Protein AF-E4YHI6-F1 (afdb_monomer_lite)

Structure (mmCIF, N/CA/C/O backbone):
data_AF-E4YHI6-F1
#
_entry.id   AF-E4YHI6-F1
#
loop_
_atom_site.group_PDB
_atom_site.id
_atom_site.type_symbol
_atom_site.label_atom_id
_atom_site.label_alt_id
_atom_site.label_comp_id
_atom_site.label_asym_id
_atom_site.label_entity_id
_atom_site.label_seq_id
_atom_site.pdbx_PDB_ins_code
_atom_site.Cartn_x
_atom_site.Cartn_y
_atom_site.Cartn_z
_atom_site.occupancy
_atom_site.B_iso_or_equiv
_atom_site.auth_seq_id
_atom_site.auth_comp_id
_atom_site.auth_asym_id
_atom_site.auth_atom_id
_atom_site.pdbx_PDB_model_num
ATOM 1 N N . MET A 1 1 ? 30.344 -0.713 -1.523 1.00 45.81 1 MET A N 1
ATOM 2 C CA . MET A 1 1 ? 29.808 -1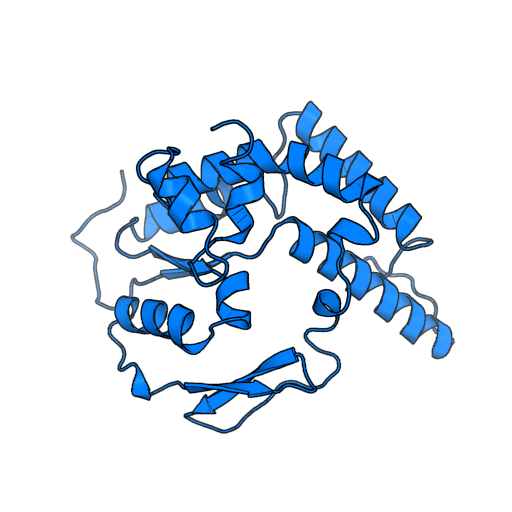.175 -2.818 1.00 45.81 1 MET A CA 1
ATOM 3 C C . MET A 1 1 ? 29.931 -2.692 -2.816 1.00 45.81 1 MET A C 1
ATOM 5 O O . MET A 1 1 ? 31.004 -3.192 -3.106 1.00 45.81 1 MET A O 1
ATOM 9 N N . PHE A 1 2 ? 28.908 -3.414 -2.350 1.00 50.88 2 PHE A N 1
ATOM 10 C CA . PHE A 1 2 ? 28.937 -4.882 -2.245 1.00 50.88 2 PHE A CA 1
ATOM 11 C C . PHE A 1 2 ? 27.900 -5.494 -3.187 1.00 50.88 2 PHE A C 1
ATOM 13 O O . PHE A 1 2 ? 27.007 -6.209 -2.772 1.00 50.88 2 PHE A O 1
ATOM 20 N N . CYS A 1 3 ? 28.043 -5.199 -4.475 1.00 60.81 3 CYS A N 1
ATOM 21 C CA . CYS A 1 3 ? 27.438 -5.995 -5.537 1.00 60.81 3 CYS A CA 1
ATOM 22 C C . CYS A 1 3 ? 28.565 -6.766 -6.219 1.00 60.81 3 CYS A C 1
ATOM 24 O O . CYS A 1 3 ? 28.932 -6.482 -7.357 1.00 60.81 3 CYS A O 1
ATOM 26 N N . ASP A 1 4 ? 29.194 -7.682 -5.478 1.00 52.50 4 ASP A N 1
ATOM 27 C CA . ASP A 1 4 ? 30.296 -8.475 -6.014 1.00 52.50 4 ASP A CA 1
ATOM 28 C C . ASP A 1 4 ? 29.731 -9.610 -6.877 1.00 52.50 4 ASP A C 1
ATOM 30 O O . ASP A 1 4 ? 29.151 -10.582 -6.402 1.00 52.50 4 ASP A O 1
ATOM 34 N N . SER A 1 5 ? 29.869 -9.446 -8.190 1.00 55.59 5 SER A N 1
ATOM 35 C CA . SER A 1 5 ? 29.402 -10.372 -9.231 1.00 55.59 5 SER A CA 1
ATOM 36 C C . SER A 1 5 ? 29.941 -11.810 -9.130 1.00 55.59 5 SER A C 1
ATOM 38 O O . SER A 1 5 ? 29.460 -12.684 -9.848 1.00 55.59 5 SER A O 1
ATOM 40 N N . LYS A 1 6 ? 30.932 -12.072 -8.266 1.00 49.78 6 LYS A N 1
ATOM 41 C CA . LYS A 1 6 ? 31.672 -13.345 -8.209 1.00 49.78 6 LYS A CA 1
ATOM 42 C C . LYS A 1 6 ? 31.075 -14.417 -7.291 1.00 49.78 6 LYS A C 1
ATOM 44 O O . LYS A 1 6 ? 31.545 -15.550 -7.327 1.00 49.78 6 LYS A O 1
ATOM 49 N N . ILE A 1 7 ? 30.045 -14.094 -6.511 1.00 50.38 7 ILE A N 1
ATOM 50 C CA . ILE A 1 7 ? 29.312 -15.050 -5.668 1.00 50.38 7 ILE A CA 1
ATOM 51 C C . ILE A 1 7 ? 27.843 -14.987 -6.090 1.00 50.38 7 ILE A C 1
ATOM 53 O O . ILE A 1 7 ? 27.035 -14.376 -5.405 1.00 50.38 7 ILE A O 1
ATOM 57 N N . ARG A 1 8 ? 27.494 -15.507 -7.270 1.00 55.06 8 ARG A N 1
ATOM 58 C CA . ARG A 1 8 ? 26.091 -15.527 -7.709 1.00 55.06 8 ARG A CA 1
ATOM 59 C C . ARG A 1 8 ? 25.678 -16.918 -8.138 1.00 55.06 8 ARG A C 1
ATOM 61 O O . ARG A 1 8 ? 26.265 -17.508 -9.045 1.00 55.06 8 ARG A O 1
ATOM 68 N N . THR A 1 9 ? 24.634 -17.410 -7.496 1.00 52.78 9 THR A N 1
ATOM 69 C CA . THR A 1 9 ? 23.857 -18.567 -7.936 1.00 52.78 9 THR A CA 1
ATOM 70 C C . THR A 1 9 ? 22.526 -18.065 -8.496 1.00 52.78 9 THR A C 1
ATOM 72 O O . THR A 1 9 ? 22.063 -16.990 -8.129 1.00 52.78 9 THR A O 1
ATOM 75 N N . LYS A 1 10 ? 21.863 -18.830 -9.377 1.00 50.78 10 LYS A N 1
ATOM 76 C CA . LYS A 1 10 ? 20.528 -18.494 -9.936 1.00 50.78 10 LYS A CA 1
ATOM 77 C C . LYS A 1 10 ? 19.421 -18.255 -8.877 1.00 50.78 10 LYS A C 1
ATOM 79 O O . LYS A 1 10 ? 18.292 -17.929 -9.223 1.00 50.78 10 LYS A O 1
ATOM 84 N N . SER A 1 11 ? 19.727 -18.442 -7.596 1.00 57.06 11 SER A N 1
ATOM 85 C CA . SER A 1 11 ? 18.825 -18.395 -6.445 1.00 57.06 11 SER A CA 1
ATOM 86 C C . SER A 1 11 ? 18.642 -17.019 -5.802 1.00 57.06 11 SER A C 1
ATOM 88 O O . SER A 1 11 ? 17.881 -16.922 -4.846 1.00 57.06 11 SER A O 1
ATOM 90 N N . ASP A 1 12 ? 19.315 -15.970 -6.277 1.00 77.25 12 ASP A N 1
ATOM 91 C CA . ASP A 1 12 ? 19.448 -14.730 -5.492 1.00 77.25 12 ASP A CA 1
ATOM 92 C C . ASP A 1 12 ? 18.399 -13.659 -5.858 1.00 77.25 12 ASP A C 1
ATOM 94 O O . ASP A 1 12 ? 18.571 -12.474 -5.577 1.00 77.25 12 ASP A O 1
ATOM 98 N N . HIS A 1 13 ? 17.282 -14.075 -6.464 1.00 87.56 13 HIS A N 1
ATOM 99 C CA . HIS A 1 13 ? 16.138 -13.208 -6.742 1.00 87.56 13 HIS A CA 1
ATOM 100 C C . HIS A 1 13 ? 15.362 -12.911 -5.457 1.00 87.56 13 HIS A C 1
ATOM 102 O O . HIS A 1 13 ? 14.926 -13.815 -4.743 1.00 87.56 13 HIS A O 1
ATOM 108 N N . SER A 1 14 ? 15.133 -11.632 -5.180 1.00 91.06 14 SER A N 1
ATOM 109 C CA . SER A 1 14 ? 14.278 -11.181 -4.084 1.00 91.06 14 SER A CA 1
ATOM 110 C C . SER A 1 14 ? 13.139 -10.326 -4.605 1.00 91.06 14 SER A C 1
ATOM 112 O O . SER A 1 14 ? 13.259 -9.634 -5.611 1.00 91.06 14 SER A O 1
ATOM 114 N N . PHE A 1 15 ? 12.011 -10.347 -3.906 1.00 92.12 15 PHE A N 1
ATOM 115 C CA . PHE A 1 15 ? 10.892 -9.482 -4.242 1.00 92.12 15 PHE A CA 1
ATOM 116 C C . PHE A 1 15 ? 10.148 -9.003 -3.003 1.00 92.12 15 PHE A C 1
ATOM 118 O O . PHE A 1 15 ? 10.197 -9.617 -1.932 1.00 92.12 15 PHE A O 1
ATOM 125 N N . LYS A 1 16 ? 9.429 -7.891 -3.152 1.00 93.12 16 LYS A N 1
ATOM 126 C CA . LYS A 1 16 ? 8.617 -7.311 -2.085 1.00 93.12 16 LYS A CA 1
ATOM 127 C C . LYS A 1 16 ? 7.281 -6.819 -2.616 1.00 93.12 16 LYS A C 1
ATOM 129 O O . LYS A 1 16 ? 7.223 -6.039 -3.559 1.00 93.12 16 LYS A O 1
ATOM 134 N N . PHE A 1 17 ? 6.209 -7.225 -1.942 1.00 91.69 17 PHE A N 1
ATOM 135 C CA . PHE A 1 17 ? 4.896 -6.620 -2.137 1.00 91.69 17 PHE A CA 1
ATOM 136 C C . PHE A 1 17 ? 4.829 -5.267 -1.432 1.00 91.69 17 PHE A C 1
ATOM 138 O O . PHE A 1 17 ? 5.107 -5.172 -0.229 1.00 91.69 17 PHE A O 1
ATOM 145 N N . ILE A 1 18 ? 4.412 -4.247 -2.171 1.00 92.38 18 ILE A N 1
ATOM 146 C CA . ILE A 1 18 ? 4.171 -2.897 -1.671 1.00 92.38 18 ILE A CA 1
ATOM 147 C C . ILE A 1 18 ? 2.691 -2.583 -1.841 1.00 92.38 18 ILE A C 1
ATOM 149 O O . ILE A 1 18 ? 2.123 -2.790 -2.903 1.00 92.38 18 ILE A O 1
ATOM 153 N N . PHE A 1 19 ? 2.061 -2.085 -0.783 1.00 90.38 19 PHE A N 1
ATOM 154 C CA . PHE A 1 19 ? 0.650 -1.701 -0.783 1.00 90.38 19 PHE A CA 1
ATOM 155 C C . PHE A 1 19 ? 0.515 -0.220 -0.453 1.00 90.38 19 PHE A C 1
ATOM 157 O O . PHE A 1 19 ? 1.398 0.351 0.198 1.00 90.38 19 PHE A O 1
ATOM 164 N N . SER A 1 20 ? -0.630 0.367 -0.806 1.00 90.56 20 SER A N 1
ATOM 165 C CA . SER A 1 20 ? -0.969 1.735 -0.420 1.00 90.56 20 SER A CA 1
ATOM 166 C C . SER A 1 20 ? -0.803 1.937 1.091 1.00 90.56 20 SER A C 1
ATOM 168 O O . SER A 1 20 ? -1.395 1.215 1.902 1.00 90.56 20 SER A O 1
ATOM 170 N N . ASN A 1 21 ? -0.018 2.950 1.470 1.00 90.88 21 ASN A N 1
ATOM 171 C CA . ASN A 1 21 ? 0.262 3.289 2.870 1.00 90.88 21 ASN A CA 1
ATOM 172 C C . ASN A 1 21 ? -1.020 3.533 3.667 1.00 90.88 21 ASN A C 1
ATOM 174 O O . ASN A 1 21 ? -1.182 3.015 4.772 1.00 90.88 21 ASN A O 1
ATOM 178 N N . LEU A 1 22 ? -1.966 4.244 3.057 1.00 90.81 22 LEU A N 1
ATOM 179 C CA . LEU A 1 22 ? -3.260 4.562 3.643 1.00 90.81 22 LEU A CA 1
ATOM 180 C C . LEU A 1 22 ? -4.112 3.313 3.882 1.00 90.81 22 LEU A C 1
ATOM 182 O O . LEU A 1 22 ? -4.588 3.094 4.996 1.00 90.81 22 LEU A O 1
ATOM 186 N N . LYS A 1 23 ? -4.279 2.452 2.868 1.00 88.88 23 LYS A N 1
ATOM 187 C CA . LYS A 1 23 ? -5.073 1.222 3.030 1.00 88.88 23 LYS A CA 1
ATOM 188 C C . LYS A 1 23 ? -4.425 0.266 4.027 1.00 88.88 23 LYS A C 1
ATOM 190 O O . LYS A 1 23 ? -5.130 -0.417 4.769 1.00 88.88 23 LYS A O 1
ATOM 195 N N . ARG A 1 24 ? -3.090 0.235 4.087 1.00 88.94 24 ARG A N 1
ATOM 196 C CA . ARG A 1 24 ? -2.343 -0.540 5.082 1.00 88.94 24 ARG A CA 1
ATOM 197 C C . ARG A 1 24 ? -2.591 -0.020 6.500 1.00 88.94 24 ARG A C 1
ATOM 199 O O . ARG A 1 24 ? -2.878 -0.836 7.375 1.00 88.94 24 ARG A O 1
ATOM 206 N N . ALA A 1 25 ? -2.530 1.294 6.721 1.00 90.12 25 ALA A N 1
ATOM 207 C CA . ALA A 1 25 ? -2.837 1.921 8.009 1.00 90.12 25 ALA A CA 1
ATOM 208 C C . ALA A 1 25 ? -4.270 1.601 8.464 1.00 90.12 25 ALA A C 1
ATOM 210 O O . ALA A 1 25 ? -4.473 1.064 9.556 1.00 90.12 25 ALA A O 1
ATOM 211 N N . TYR A 1 26 ? -5.244 1.816 7.577 1.00 91.12 26 TYR A N 1
ATOM 212 C CA . TYR A 1 26 ? -6.646 1.489 7.826 1.00 91.12 26 TYR A CA 1
ATOM 213 C C . TYR A 1 26 ? -6.849 0.011 8.167 1.00 91.12 26 TYR A C 1
ATOM 215 O O . TYR A 1 26 ? -7.474 -0.322 9.171 1.00 91.12 26 TYR A O 1
ATOM 223 N N . SER A 1 27 ? -6.268 -0.893 7.372 1.00 89.06 27 SER A N 1
ATOM 224 C CA . SER A 1 27 ? -6.396 -2.336 7.582 1.00 89.06 27 SER A CA 1
ATOM 225 C C . SER A 1 27 ? -5.908 -2.761 8.970 1.00 89.06 27 SER A C 1
ATOM 227 O O . SER A 1 27 ? -6.550 -3.582 9.624 1.00 89.06 27 SER A O 1
ATOM 229 N N . GLN A 1 28 ? -4.810 -2.177 9.464 1.00 89.31 28 GLN A N 1
ATOM 230 C CA . GLN A 1 28 ? -4.298 -2.464 10.807 1.00 89.31 28 GLN A CA 1
ATOM 231 C C . GLN A 1 28 ? -5.261 -2.019 11.911 1.00 89.31 28 GLN A C 1
ATOM 233 O O . GLN A 1 28 ? -5.447 -2.749 12.884 1.00 89.31 28 GLN A O 1
ATOM 238 N N . LEU A 1 29 ? -5.878 -0.846 11.768 1.00 91.69 29 LEU A N 1
ATOM 239 C CA . LEU A 1 29 ? -6.795 -0.302 12.770 1.00 91.69 29 LEU A CA 1
ATOM 240 C C . LEU A 1 29 ? -8.151 -1.017 12.748 1.00 91.69 29 LEU A C 1
ATOM 242 O O . LEU A 1 29 ? -8.595 -1.484 13.793 1.00 91.69 29 LEU A O 1
ATOM 246 N N . ASN A 1 30 ? -8.717 -1.268 11.568 1.00 90.56 30 ASN A N 1
ATOM 247 C CA . ASN A 1 30 ? -9.938 -2.065 11.410 1.00 90.56 30 ASN A CA 1
ATOM 248 C C . ASN A 1 30 ? -9.740 -3.514 11.923 1.00 90.56 30 ASN A C 1
ATOM 250 O O . ASN A 1 30 ? -10.593 -4.085 12.598 1.00 90.56 30 ASN A O 1
ATOM 254 N N . MET A 1 31 ? -8.569 -4.135 11.709 1.00 89.25 31 MET A N 1
ATOM 255 C CA . MET A 1 31 ? -8.281 -5.446 12.318 1.00 89.25 31 MET A CA 1
ATOM 256 C C . MET A 1 31 ? -8.316 -5.421 13.851 1.00 89.25 31 MET A C 1
ATOM 258 O O . MET A 1 31 ? -8.752 -6.400 14.463 1.00 89.25 31 MET A O 1
ATOM 262 N N . LYS A 1 32 ? -7.836 -4.338 14.469 1.00 91.69 32 LYS A N 1
ATOM 263 C CA . LYS A 1 32 ? -7.875 -4.166 15.924 1.00 91.69 32 LYS A CA 1
ATOM 264 C C . LYS A 1 32 ? -9.300 -3.950 16.421 1.00 91.69 32 LYS A C 1
ATOM 266 O O . LYS A 1 32 ? -9.653 -4.537 17.439 1.00 91.69 32 LYS A O 1
ATOM 271 N N . GLU A 1 33 ? -10.098 -3.171 15.697 1.00 91.88 33 GLU A N 1
ATOM 272 C CA . GLU A 1 33 ? -11.516 -2.939 15.989 1.00 91.88 33 GLU A CA 1
ATOM 273 C C . GLU A 1 33 ? -12.300 -4.250 16.013 1.00 91.88 33 GLU A C 1
ATOM 275 O O . GLU A 1 33 ? -12.792 -4.651 17.065 1.00 91.88 33 GLU A O 1
ATOM 280 N N . ARG A 1 34 ? -12.281 -4.998 14.903 1.00 89.06 34 ARG A N 1
ATOM 281 C CA . ARG A 1 34 ? -12.988 -6.284 14.800 1.00 89.06 34 ARG A CA 1
ATOM 282 C C . ARG A 1 34 ? -12.582 -7.261 15.894 1.00 89.06 34 ARG A C 1
ATOM 284 O O . ARG A 1 34 ? -13.406 -8.014 16.411 1.00 89.06 34 ARG A O 1
ATOM 291 N N . ARG A 1 35 ? -11.294 -7.280 16.259 1.00 89.44 35 ARG A N 1
ATOM 292 C CA . ARG A 1 35 ? -10.812 -8.118 17.363 1.00 89.44 35 ARG A CA 1
ATOM 293 C C . ARG A 1 35 ? -11.390 -7.662 18.703 1.00 89.44 35 ARG A C 1
ATOM 295 O O . ARG A 1 35 ? -11.760 -8.521 19.502 1.00 89.44 35 ARG A O 1
ATOM 302 N N . THR A 1 36 ? -11.447 -6.355 18.951 1.00 91.12 36 THR A N 1
ATOM 303 C CA . THR A 1 36 ? -12.079 -5.784 20.147 1.00 91.12 36 THR A CA 1
ATOM 304 C C . THR A 1 36 ? -13.553 -6.165 20.224 1.00 91.12 36 THR A C 1
ATOM 306 O O . THR A 1 36 ? -13.987 -6.645 21.270 1.00 91.12 36 THR A O 1
ATOM 309 N N . GLU A 1 37 ? -14.294 -6.038 19.125 1.00 90.50 37 GLU A N 1
ATOM 310 C CA . GLU A 1 37 ? -15.711 -6.413 19.042 1.00 90.50 37 GLU A CA 1
ATOM 311 C C . GLU A 1 37 ? -15.922 -7.906 19.301 1.00 90.50 37 GLU A C 1
ATOM 313 O O . GLU A 1 37 ? -16.657 -8.274 20.213 1.00 90.50 37 GLU A O 1
ATOM 318 N N . THR A 1 38 ? -15.173 -8.768 18.606 1.00 89.38 38 THR A N 1
ATOM 319 C CA . THR A 1 38 ? -15.261 -10.232 18.771 1.00 89.38 38 THR A CA 1
ATOM 320 C C . THR A 1 38 ? -15.021 -10.657 20.226 1.00 89.38 38 THR A C 1
ATOM 322 O O . THR A 1 38 ? -15.685 -11.550 20.758 1.00 89.38 38 THR A O 1
ATOM 325 N N . LEU A 1 39 ? -14.046 -10.035 20.901 1.00 89.00 39 LEU A N 1
ATOM 326 C CA . LEU A 1 39 ? -13.744 -10.339 22.302 1.00 89.00 39 LEU A CA 1
ATOM 327 C C . LEU A 1 39 ? -14.832 -9.820 23.246 1.00 89.00 39 LEU A C 1
ATOM 329 O O . LEU A 1 39 ? -15.207 -10.545 24.170 1.00 89.00 39 LEU A O 1
ATOM 333 N N . LYS A 1 40 ? -15.369 -8.624 22.980 1.00 88.50 40 LYS A N 1
ATOM 334 C CA . LYS A 1 40 ? -16.487 -8.037 23.727 1.00 88.50 40 LYS A CA 1
ATOM 335 C C . LYS A 1 40 ? -17.729 -8.928 23.652 1.00 88.50 40 LYS A C 1
ATOM 337 O O . LYS A 1 40 ? -18.306 -9.232 24.692 1.00 88.50 40 LYS A O 1
ATOM 342 N N . GLU A 1 41 ? -18.083 -9.405 22.461 1.00 90.31 41 GLU A N 1
ATOM 343 C CA . GLU A 1 41 ? -19.189 -10.350 22.239 1.00 90.31 41 GLU A CA 1
ATOM 344 C C . GLU A 1 41 ? -18.971 -11.683 22.963 1.00 90.31 41 GLU A C 1
ATOM 346 O O . GLU A 1 41 ? -19.900 -12.268 23.510 1.00 90.31 41 GLU A O 1
ATOM 351 N N . SER A 1 42 ? -17.718 -12.134 23.042 1.00 90.06 42 SER A N 1
ATOM 352 C CA . SER A 1 42 ? -17.338 -13.358 23.755 1.00 90.06 42 SER A CA 1
ATOM 353 C C . SER A 1 42 ? -17.225 -13.183 25.280 1.00 90.06 42 SER A C 1
ATOM 355 O O . SER A 1 42 ? -16.747 -14.095 25.959 1.00 90.06 42 SER A O 1
ATOM 357 N N . GLY A 1 43 ? -17.563 -12.009 25.831 1.00 88.56 43 GLY A N 1
ATOM 358 C CA . GLY A 1 43 ? -17.426 -11.693 27.259 1.00 88.56 43 GLY A CA 1
ATOM 359 C C . GLY A 1 43 ? -15.976 -11.642 27.763 1.00 88.56 43 GLY A C 1
ATOM 360 O O . GLY A 1 43 ? -15.732 -11.660 28.970 1.00 88.56 43 GLY A O 1
ATOM 361 N N . LYS A 1 44 ? -14.990 -11.600 26.858 1.00 85.81 44 LYS A N 1
ATOM 362 C CA . LYS A 1 44 ? -13.562 -11.584 27.194 1.00 85.81 44 LYS A CA 1
ATOM 363 C C . LYS A 1 44 ? -13.028 -10.152 27.150 1.00 85.81 44 LYS A C 1
ATOM 365 O O . LYS A 1 44 ? -13.252 -9.439 26.174 1.00 85.81 44 LYS A O 1
ATOM 370 N N . PRO A 1 45 ? -12.260 -9.711 28.159 1.00 81.88 45 PRO A N 1
ATOM 371 C CA . PRO A 1 45 ? -11.702 -8.369 28.144 1.00 81.88 45 PRO A CA 1
ATOM 372 C C . PRO A 1 45 ? -10.579 -8.257 27.102 1.00 81.88 45 PRO A C 1
ATOM 374 O O . PRO A 1 45 ? -9.671 -9.089 27.045 1.00 81.88 45 PRO A O 1
ATOM 377 N N . CYS A 1 46 ? -10.601 -7.185 26.312 1.00 82.00 46 CYS A N 1
ATOM 378 C CA . CYS A 1 46 ? -9.550 -6.882 25.347 1.00 82.00 46 CYS A CA 1
ATOM 379 C C . CYS A 1 46 ? -8.392 -6.149 26.047 1.00 82.00 46 CYS A C 1
ATOM 381 O O . CYS A 1 46 ? -8.460 -4.946 26.273 1.00 82.00 46 CYS A O 1
ATOM 383 N N . ARG A 1 47 ? -7.347 -6.882 26.461 1.00 76.94 47 ARG A N 1
ATOM 384 C CA . ARG A 1 47 ? -6.252 -6.344 27.306 1.00 76.94 47 ARG A CA 1
ATOM 385 C C . ARG A 1 47 ? -4.881 -6.274 26.630 1.00 76.94 47 ARG A C 1
ATOM 387 O O . ARG A 1 47 ? -3.898 -5.937 27.281 1.00 76.94 47 ARG A O 1
ATOM 394 N N . ASN A 1 48 ? -4.776 -6.636 25.353 1.00 78.94 48 ASN A N 1
ATOM 395 C CA . ASN A 1 48 ? -3.490 -6.717 24.658 1.00 78.94 48 ASN A CA 1
ATOM 396 C C . ASN A 1 48 ? -3.317 -5.599 23.617 1.00 78.94 48 ASN A C 1
ATOM 398 O O . ASN A 1 48 ? -4.276 -4.967 23.183 1.00 78.94 48 ASN A O 1
ATOM 402 N N . LYS A 1 49 ? -2.075 -5.396 23.156 1.00 79.69 49 LYS A N 1
ATOM 403 C CA . LYS A 1 49 ? -1.725 -4.429 22.090 1.00 79.69 49 LYS A CA 1
ATOM 404 C C . LYS A 1 49 ? -2.417 -4.707 20.743 1.00 79.69 49 LYS A C 1
ATOM 406 O O . LYS A 1 49 ? -2.336 -3.895 19.820 1.00 79.69 49 LYS A O 1
ATOM 411 N N . GLY A 1 50 ? -3.037 -5.879 20.614 1.00 83.25 50 GLY A N 1
ATOM 412 C CA . GLY A 1 50 ? -3.790 -6.304 19.446 1.00 83.25 50 GLY A CA 1
ATOM 413 C C . GLY A 1 50 ? -5.234 -5.809 19.425 1.00 83.25 50 GLY A C 1
ATOM 414 O O . GLY A 1 50 ? -5.903 -6.066 18.431 1.00 83.25 50 GLY A O 1
ATOM 415 N N . CYS A 1 51 ? -5.693 -5.149 20.484 1.00 88.94 51 CYS A N 1
ATOM 416 C CA . CYS A 1 51 ? -7.007 -4.532 20.600 1.00 88.94 51 CYS A CA 1
ATOM 417 C C . CYS A 1 51 ? -6.971 -3.064 20.180 1.00 88.94 51 CYS A C 1
ATOM 419 O O . CYS A 1 51 ? -5.939 -2.394 20.298 1.00 88.94 51 CYS A O 1
ATOM 421 N N . LEU A 1 52 ? -8.112 -2.562 19.725 1.00 91.88 52 LEU A N 1
ATOM 422 C CA . LEU A 1 52 ? -8.344 -1.133 19.588 1.00 91.88 52 LEU A CA 1
ATOM 423 C C . LEU A 1 52 ? -8.546 -0.513 20.974 1.00 91.88 52 LEU A C 1
ATOM 425 O O . LEU A 1 52 ? -9.229 -1.094 21.818 1.00 91.88 52 LEU A O 1
ATOM 429 N N . LEU A 1 53 ? -7.931 0.645 21.207 1.00 87.94 53 LEU A N 1
ATOM 430 C CA . LEU A 1 53 ? -8.149 1.444 22.410 1.00 87.94 53 LEU A CA 1
ATOM 431 C C . LEU A 1 53 ? -9.200 2.509 22.077 1.00 87.94 53 LEU A C 1
ATOM 433 O O . LEU A 1 53 ? -8.931 3.359 21.237 1.00 87.94 53 LEU A O 1
ATOM 437 N N . GLY A 1 54 ? -10.372 2.472 22.704 1.00 89.12 54 GLY A N 1
ATOM 438 C CA . GLY A 1 54 ? -11.446 3.409 22.356 1.00 89.12 54 GLY A CA 1
ATOM 439 C C . GLY A 1 54 ? -12.092 3.120 20.994 1.00 89.12 54 GLY A C 1
ATOM 440 O O . GLY A 1 54 ? -12.079 1.969 20.547 1.00 89.12 54 GLY A O 1
ATOM 441 N N . THR A 1 55 ? -12.669 4.143 20.365 1.00 92.19 55 THR A N 1
ATOM 442 C CA . THR A 1 55 ? -13.314 4.067 19.037 1.00 92.19 55 THR A CA 1
ATOM 443 C C . THR A 1 55 ? -12.293 4.046 17.893 1.00 92.19 55 THR A C 1
ATOM 445 O O . THR A 1 55 ? -11.097 4.289 18.098 1.00 92.19 55 THR A O 1
ATOM 448 N N . ILE A 1 56 ? -12.737 3.733 16.667 1.00 91.75 56 ILE A N 1
ATOM 449 C CA . ILE A 1 56 ? -11.869 3.789 15.480 1.00 91.75 56 ILE A CA 1
ATOM 450 C C . ILE A 1 56 ? -11.449 5.219 15.155 1.00 91.75 56 ILE A C 1
ATOM 452 O O . ILE A 1 56 ? -10.291 5.435 14.806 1.00 91.75 56 ILE A O 1
ATOM 456 N N . GLU A 1 57 ? -12.322 6.197 15.381 1.00 93.38 57 GLU A N 1
ATOM 457 C CA . GLU A 1 57 ? -12.022 7.618 15.220 1.00 93.38 57 GLU A CA 1
ATOM 458 C C . GLU A 1 57 ? -10.944 8.073 16.208 1.00 93.38 57 GLU A C 1
ATOM 460 O O . GLU A 1 57 ? -9.937 8.644 15.791 1.00 93.38 57 GLU A O 1
ATOM 465 N N . GLU A 1 58 ? -11.078 7.736 17.496 1.00 94.69 58 GLU A N 1
ATOM 466 C CA . GLU A 1 58 ? -10.052 8.025 18.511 1.00 94.69 58 GLU A CA 1
ATOM 467 C C . GLU A 1 58 ? -8.727 7.315 18.184 1.00 94.69 58 GLU A C 1
ATOM 469 O O . GLU A 1 58 ? -7.632 7.790 18.502 1.00 94.69 58 GLU A O 1
ATOM 474 N N . ALA A 1 59 ? -8.793 6.140 17.552 1.00 94.12 59 ALA A N 1
ATOM 475 C CA . ALA A 1 59 ? -7.606 5.440 17.090 1.00 94.12 59 ALA A CA 1
ATOM 476 C C . ALA A 1 59 ? -6.957 6.097 15.871 1.00 94.12 59 ALA A C 1
ATOM 478 O O . ALA A 1 59 ? -5.724 6.112 15.811 1.00 94.12 59 ALA A O 1
ATOM 479 N N . PHE A 1 60 ? -7.738 6.652 14.942 1.00 94.56 60 PHE A N 1
ATOM 480 C CA . PHE A 1 60 ? -7.211 7.454 13.842 1.00 94.56 60 PHE A CA 1
ATOM 481 C C . PHE A 1 60 ? -6.605 8.757 14.321 1.00 94.56 60 PHE A C 1
ATOM 483 O O . PHE A 1 60 ? -5.527 9.093 13.843 1.00 94.56 60 PHE A O 1
ATOM 490 N N . GLU A 1 61 ? -7.214 9.442 15.281 1.00 96.06 61 GLU A N 1
ATOM 491 C CA . GLU A 1 61 ? -6.660 10.664 15.864 1.00 96.06 61 GLU A CA 1
ATOM 492 C C . GLU A 1 61 ? -5.281 10.395 16.475 1.00 96.06 61 GLU A C 1
ATOM 494 O O . GLU A 1 61 ? -4.277 10.902 15.980 1.00 96.06 61 GLU A O 1
ATOM 499 N N . ARG A 1 62 ? -5.182 9.448 17.419 1.00 95.12 62 ARG A N 1
ATOM 500 C CA . ARG A 1 62 ? -3.888 9.088 18.033 1.00 95.12 62 ARG A CA 1
ATOM 501 C C . ARG A 1 62 ? -2.853 8.608 17.020 1.00 95.12 62 ARG A C 1
ATOM 503 O O . ARG A 1 62 ? -1.652 8.809 17.205 1.00 95.12 62 ARG A O 1
ATOM 510 N N . PHE A 1 63 ? -3.292 7.892 15.987 1.00 93.56 63 PHE A N 1
ATOM 511 C CA . PHE A 1 63 ? -2.400 7.459 14.922 1.00 93.56 63 PHE A CA 1
ATOM 512 C C . PHE A 1 63 ? -1.889 8.654 14.116 1.00 93.56 63 PHE A C 1
ATOM 514 O O . PHE A 1 63 ? -0.687 8.737 13.878 1.00 93.56 63 PHE A O 1
ATOM 521 N N . THR A 1 64 ? -2.775 9.580 13.753 1.00 95.00 64 THR A N 1
ATOM 522 C CA . THR A 1 64 ? -2.459 10.816 13.028 1.00 95.00 64 THR A CA 1
ATOM 523 C C . THR A 1 64 ? -1.476 11.663 13.820 1.00 95.00 64 THR A C 1
ATOM 525 O O . THR A 1 64 ? -0.412 11.974 13.293 1.00 95.00 64 THR A O 1
ATOM 528 N N . ASP A 1 65 ? -1.748 11.912 15.100 1.00 95.75 65 ASP A N 1
ATOM 529 C CA . ASP A 1 65 ? -0.856 12.664 15.989 1.00 95.75 65 ASP A CA 1
ATOM 530 C C . ASP A 1 65 ? 0.527 12.020 16.069 1.00 95.75 65 ASP A C 1
ATOM 532 O O . ASP A 1 65 ? 1.559 12.691 16.021 1.00 95.75 65 ASP A O 1
ATOM 536 N N . LYS A 1 66 ? 0.572 10.684 16.139 1.00 93.88 66 LYS A N 1
ATOM 537 C CA . LYS A 1 66 ? 1.839 9.955 16.158 1.00 93.88 66 LYS A CA 1
ATOM 538 C C . LYS A 1 66 ? 2.590 10.066 14.831 1.00 93.88 66 LYS A C 1
ATOM 540 O O . LYS A 1 66 ? 3.815 10.164 14.850 1.00 93.88 66 LYS A O 1
ATOM 545 N N . GLN A 1 67 ? 1.890 10.014 13.697 1.00 93.94 67 GLN A N 1
ATOM 546 C CA . GLN A 1 67 ? 2.507 10.203 12.382 1.00 93.94 67 GLN A CA 1
ATOM 547 C C . GLN A 1 67 ? 3.030 11.634 12.221 1.00 93.94 67 GLN A C 1
ATOM 549 O O . GLN A 1 67 ? 4.166 11.797 11.791 1.00 93.94 67 GLN A O 1
ATOM 554 N N . GLN A 1 68 ? 2.258 12.639 12.636 1.00 95.50 68 GLN A N 1
ATOM 555 C CA . GLN A 1 68 ? 2.667 14.043 12.610 1.00 95.50 68 GLN A CA 1
ATOM 556 C C . GLN A 1 68 ? 3.897 14.275 13.492 1.00 95.50 68 GLN A C 1
ATOM 558 O O . GLN A 1 68 ? 4.906 14.776 13.019 1.00 95.50 68 GLN A O 1
ATOM 563 N N . SER A 1 69 ? 3.876 13.802 14.741 1.00 95.69 69 SER A N 1
ATOM 564 C CA . SER A 1 69 ? 5.020 13.923 15.651 1.00 95.69 69 SER A CA 1
ATOM 565 C C . SER A 1 69 ? 6.283 13.246 15.108 1.00 95.69 69 SER A C 1
ATOM 567 O O . SER A 1 69 ? 7.382 13.764 15.293 1.00 95.69 69 SER A O 1
ATOM 569 N N . ASN A 1 70 ? 6.149 12.091 14.446 1.00 94.31 70 ASN A N 1
ATOM 570 C CA . ASN A 1 70 ? 7.285 11.445 13.794 1.00 94.31 70 ASN A CA 1
ATOM 571 C C . ASN A 1 70 ? 7.807 12.287 12.622 1.00 94.31 70 ASN A C 1
ATOM 573 O O . ASN A 1 70 ? 9.016 12.454 12.502 1.00 94.31 70 ASN A O 1
ATOM 577 N N . PHE A 1 71 ? 6.906 12.818 11.795 1.00 94.00 71 PHE A N 1
ATOM 578 C CA . PHE A 1 71 ? 7.244 13.669 10.660 1.00 94.00 71 PHE A CA 1
ATOM 579 C C . PHE A 1 71 ? 7.976 14.942 11.100 1.00 94.00 71 PHE A C 1
ATOM 581 O O . PHE A 1 71 ? 9.062 15.226 10.599 1.00 94.00 71 PHE A O 1
ATOM 588 N N . ASP A 1 72 ? 7.444 15.647 12.100 1.00 95.31 72 ASP A N 1
ATOM 589 C CA . ASP A 1 72 ? 8.032 16.875 12.649 1.00 95.31 72 ASP A CA 1
ATOM 590 C C . ASP A 1 72 ? 9.423 16.624 13.250 1.00 95.31 72 ASP A C 1
ATOM 592 O O . ASP A 1 72 ? 10.309 17.475 13.186 1.00 95.31 72 ASP A O 1
ATOM 596 N N . ALA A 1 73 ? 9.635 15.433 13.814 1.00 94.75 73 ALA A N 1
ATOM 597 C CA . ALA A 1 73 ? 10.917 15.003 14.362 1.00 94.75 73 ALA A CA 1
ATOM 598 C C . ALA A 1 73 ? 11.891 14.442 13.304 1.00 94.75 73 ALA A C 1
ATOM 600 O O . ALA A 1 73 ? 12.987 14.012 13.668 1.00 94.75 73 ALA A O 1
ATOM 601 N N . GLY A 1 74 ? 11.507 14.394 12.022 1.00 91.06 74 GLY A N 1
ATOM 602 C CA . GLY A 1 74 ? 12.313 13.796 10.951 1.00 91.06 74 GLY A CA 1
ATOM 603 C C . GLY A 1 74 ? 12.547 12.290 11.125 1.00 91.06 74 GLY A C 1
ATOM 604 O O . GLY A 1 74 ? 13.565 11.761 10.679 1.00 91.06 74 GLY A O 1
ATOM 605 N N . LEU A 1 75 ? 11.646 11.596 11.823 1.00 89.69 75 LEU A N 1
ATOM 606 C CA . LEU A 1 75 ? 11.743 10.162 12.084 1.00 89.69 75 LEU A CA 1
ATOM 607 C C . LEU A 1 75 ? 11.130 9.340 10.937 1.00 89.69 75 LEU A C 1
ATOM 609 O O . LEU A 1 75 ? 10.180 9.792 10.295 1.00 89.69 75 LEU A O 1
ATOM 613 N N . PRO A 1 76 ? 11.591 8.090 10.726 1.00 84.62 76 PRO A N 1
ATOM 614 C CA . PRO A 1 76 ? 11.006 7.191 9.736 1.00 84.62 76 PRO A CA 1
ATOM 615 C C . PRO A 1 76 ? 9.488 7.038 9.896 1.00 84.62 76 PRO A C 1
ATOM 617 O O . PRO A 1 76 ? 8.984 6.754 10.991 1.00 84.62 76 PRO A O 1
ATOM 620 N N . MET A 1 77 ? 8.752 7.118 8.784 1.00 85.06 77 MET A N 1
ATOM 621 C CA . MET A 1 77 ? 7.282 7.015 8.744 1.00 85.06 77 MET A CA 1
ATOM 622 C C . MET A 1 77 ? 6.771 5.567 8.849 1.00 85.06 77 MET A C 1
ATOM 624 O O . MET A 1 77 ? 5.740 5.190 8.288 1.00 85.06 77 MET A O 1
ATOM 628 N N . GLY A 1 78 ? 7.503 4.724 9.585 1.00 82.06 78 GLY A N 1
ATOM 629 C CA . GLY A 1 78 ? 7.150 3.339 9.869 1.00 82.06 78 GLY A CA 1
ATOM 630 C C . GLY A 1 78 ? 6.780 2.573 8.603 1.00 82.06 78 GLY A C 1
ATOM 631 O O . GLY A 1 78 ? 7.607 2.366 7.730 1.00 82.06 78 GLY A O 1
ATOM 632 N N . PHE A 1 79 ? 5.519 2.155 8.492 1.00 76.12 79 PHE A N 1
ATOM 633 C CA . PHE A 1 79 ? 5.027 1.351 7.368 1.00 76.12 79 PHE A CA 1
ATOM 634 C C . PHE A 1 79 ? 5.052 2.076 6.013 1.00 76.12 79 PHE A C 1
ATOM 636 O O . PHE A 1 79 ? 4.978 1.374 5.006 1.00 76.12 79 PHE A O 1
ATOM 643 N N . ALA A 1 80 ? 5.148 3.410 5.985 1.00 84.50 80 ALA A N 1
ATOM 644 C CA . ALA A 1 80 ? 5.143 4.208 4.759 1.00 84.50 80 ALA A CA 1
ATOM 645 C C . ALA A 1 80 ? 6.531 4.415 4.132 1.00 84.50 80 ALA A C 1
ATOM 647 O O . ALA A 1 80 ? 6.635 4.878 2.994 1.00 84.50 80 ALA A O 1
ATOM 648 N N . ASP A 1 81 ? 7.586 4.051 4.859 1.00 89.19 81 ASP A N 1
ATOM 649 C CA . ASP A 1 81 ? 8.977 4.287 4.487 1.00 89.19 81 ASP A CA 1
ATOM 650 C C . ASP A 1 81 ? 9.587 3.070 3.766 1.00 89.19 81 ASP A C 1
ATOM 652 O O . ASP A 1 81 ? 10.448 2.359 4.294 1.00 89.19 81 ASP A O 1
ATOM 656 N N . TYR A 1 82 ? 9.036 2.737 2.594 1.00 90.44 82 TYR A N 1
ATOM 657 C CA . TYR A 1 82 ? 9.420 1.525 1.863 1.00 90.44 82 TYR A CA 1
ATOM 658 C C . TYR A 1 82 ? 10.868 1.559 1.373 1.00 90.44 82 TYR A C 1
ATOM 660 O O . TYR A 1 82 ? 11.537 0.528 1.442 1.00 90.44 82 TYR A O 1
ATOM 668 N N . ALA A 1 83 ? 11.352 2.713 0.904 1.00 91.56 83 ALA A N 1
ATOM 669 C CA . ALA A 1 83 ? 12.711 2.855 0.389 1.00 91.56 83 ALA A CA 1
ATOM 670 C C . ALA A 1 83 ? 13.743 2.480 1.462 1.00 91.56 83 ALA A C 1
ATOM 672 O O . ALA A 1 83 ? 14.526 1.551 1.258 1.00 91.56 83 ALA A O 1
ATOM 673 N N . ASN A 1 84 ? 13.670 3.092 2.649 1.00 90.88 84 ASN A N 1
ATOM 674 C CA . ASN A 1 84 ? 14.622 2.811 3.725 1.00 90.88 84 ASN A CA 1
ATOM 675 C C . ASN A 1 84 ? 14.485 1.392 4.292 1.00 90.88 84 ASN A C 1
ATOM 677 O O . ASN A 1 84 ? 15.488 0.760 4.618 1.00 90.88 84 ASN A O 1
ATOM 681 N N . GLN A 1 85 ? 13.266 0.842 4.361 1.00 90.88 85 GLN A N 1
ATOM 682 C CA . GLN A 1 85 ? 13.052 -0.545 4.799 1.00 90.88 85 GLN A CA 1
ATOM 683 C C . GLN A 1 85 ? 13.682 -1.580 3.863 1.00 90.88 85 GLN A C 1
ATOM 685 O O . GLN A 1 85 ? 14.086 -2.652 4.312 1.00 90.88 85 GLN A O 1
ATOM 690 N N . ILE A 1 86 ? 13.695 -1.301 2.560 1.00 91.25 86 ILE A N 1
ATOM 691 C CA . ILE A 1 86 ? 14.091 -2.267 1.533 1.00 91.25 86 ILE A CA 1
ATOM 692 C C . ILE A 1 86 ? 15.553 -2.084 1.123 1.00 91.25 86 ILE A C 1
ATOM 694 O O . ILE A 1 86 ? 16.200 -3.060 0.742 1.00 91.25 86 ILE A O 1
ATOM 698 N N . LYS A 1 87 ? 16.096 -0.870 1.250 1.00 92.44 87 LYS A N 1
ATOM 699 C CA . LYS A 1 87 ? 17.459 -0.536 0.843 1.00 92.44 87 LYS A CA 1
ATOM 700 C C . LYS A 1 87 ? 18.525 -1.543 1.305 1.00 92.44 87 LYS A C 1
ATOM 702 O O . LYS A 1 87 ? 19.302 -1.960 0.450 1.00 92.44 87 LYS A O 1
ATOM 707 N N . PRO A 1 88 ? 18.553 -2.018 2.568 1.00 90.94 88 PRO A N 1
ATOM 708 C CA . PRO A 1 88 ? 19.551 -3.002 2.992 1.00 90.94 88 PRO A CA 1
ATOM 709 C C . PRO A 1 88 ? 19.478 -4.323 2.218 1.00 90.94 88 PRO A C 1
ATOM 711 O O . PRO A 1 88 ? 20.502 -4.950 1.984 1.00 90.94 88 PRO A O 1
ATOM 714 N N . PHE A 1 89 ? 18.280 -4.747 1.804 1.00 89.75 89 PHE A N 1
ATOM 715 C CA . PHE A 1 89 ? 18.092 -5.969 1.021 1.00 89.75 89 PHE A CA 1
ATOM 716 C C . PHE A 1 89 ? 18.550 -5.768 -0.421 1.00 89.75 89 PHE A C 1
ATOM 718 O O . PHE A 1 89 ? 19.276 -6.603 -0.949 1.00 89.75 89 PHE A O 1
ATOM 725 N N . VAL A 1 90 ? 18.181 -4.638 -1.031 1.00 90.81 90 VAL A N 1
ATOM 726 C CA . VAL A 1 90 ? 18.621 -4.274 -2.388 1.00 90.81 90 VAL A CA 1
ATOM 727 C C . VAL A 1 90 ? 20.139 -4.125 -2.457 1.00 90.81 90 VAL A C 1
ATOM 729 O O . VAL A 1 90 ? 20.742 -4.574 -3.422 1.00 90.81 90 VAL A O 1
ATOM 732 N N . ASP A 1 91 ? 20.775 -3.567 -1.425 1.00 89.38 91 ASP A N 1
ATOM 733 C CA . ASP A 1 91 ? 22.235 -3.447 -1.362 1.00 89.38 91 ASP A CA 1
ATOM 734 C C . ASP A 1 91 ? 22.941 -4.819 -1.308 1.00 89.38 91 ASP A C 1
ATOM 736 O O . ASP A 1 91 ? 24.100 -4.912 -1.705 1.00 89.38 91 ASP A O 1
ATOM 740 N N . ILE A 1 92 ? 22.258 -5.868 -0.824 1.00 88.56 92 ILE A N 1
ATOM 741 C CA . ILE A 1 92 ? 22.776 -7.244 -0.751 1.00 88.56 92 ILE A CA 1
ATOM 742 C C . ILE A 1 92 ? 22.554 -7.991 -2.070 1.00 88.56 92 ILE A C 1
ATOM 744 O O . ILE A 1 92 ? 23.480 -8.627 -2.568 1.00 88.56 92 ILE A O 1
ATOM 748 N N . VAL A 1 93 ? 21.337 -7.945 -2.625 1.00 88.00 93 VAL A N 1
ATOM 749 C CA . VAL A 1 93 ? 20.986 -8.735 -3.823 1.00 88.00 93 VAL A CA 1
ATOM 750 C C . VAL A 1 93 ? 21.228 -7.998 -5.139 1.00 88.00 93 VAL A C 1
ATOM 752 O O . VAL A 1 93 ? 21.222 -8.623 -6.194 1.00 88.00 93 VAL A O 1
ATOM 755 N N . 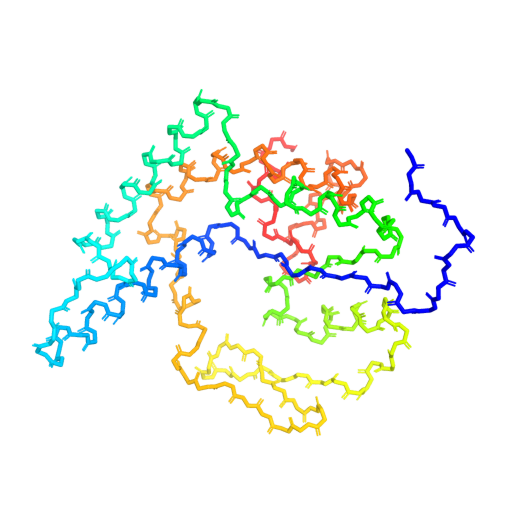CYS A 1 94 ? 21.505 -6.695 -5.080 1.00 87.94 94 CYS A N 1
ATOM 756 C CA . CYS A 1 94 ? 21.539 -5.755 -6.201 1.00 87.94 94 CYS A CA 1
ATOM 757 C C . CYS A 1 94 ? 20.152 -5.426 -6.767 1.00 87.94 94 CYS A C 1
ATOM 759 O O . CYS A 1 94 ? 19.214 -6.221 -6.697 1.00 87.94 94 CYS A O 1
ATOM 761 N N . ALA A 1 95 ? 20.020 -4.227 -7.339 1.00 88.25 95 ALA A N 1
ATOM 762 C CA . ALA A 1 95 ? 18.746 -3.720 -7.843 1.00 88.25 95 ALA A CA 1
ATOM 763 C C . ALA A 1 95 ? 18.167 -4.595 -8.964 1.00 88.25 95 ALA A C 1
ATOM 765 O O . ALA A 1 95 ? 16.956 -4.775 -9.032 1.00 88.25 95 ALA A O 1
ATOM 766 N N . GLU A 1 96 ? 19.022 -5.191 -9.799 1.00 89.19 96 GLU A N 1
ATOM 767 C CA . GLU A 1 96 ? 18.592 -6.029 -10.924 1.00 89.19 96 GLU A CA 1
ATOM 768 C C . GLU A 1 96 ? 17.957 -7.350 -10.461 1.00 89.19 96 GLU A C 1
ATOM 770 O O . GLU A 1 96 ? 17.111 -7.895 -11.162 1.00 89.19 96 GLU A O 1
ATOM 775 N N . ASN A 1 97 ? 18.318 -7.836 -9.266 1.00 91.38 97 ASN A N 1
ATOM 776 C CA . ASN A 1 97 ? 17.748 -9.045 -8.661 1.00 91.38 97 ASN A CA 1
ATOM 777 C C . ASN A 1 97 ? 16.723 -8.708 -7.571 1.00 91.38 97 ASN A C 1
ATOM 779 O O . ASN A 1 97 ? 16.452 -9.532 -6.690 1.00 91.38 97 ASN A O 1
ATOM 783 N N . PHE A 1 98 ? 16.137 -7.508 -7.614 1.00 93.25 98 PHE A N 1
ATOM 784 C CA . PHE A 1 98 ? 15.076 -7.113 -6.703 1.00 93.25 98 PHE A CA 1
ATOM 785 C C . PHE A 1 98 ? 13.835 -6.626 -7.453 1.00 93.25 98 PHE A C 1
ATOM 787 O O . PHE A 1 98 ? 13.870 -5.616 -8.149 1.00 93.25 98 PHE A O 1
ATOM 794 N N . HIS A 1 99 ? 12.704 -7.302 -7.255 1.00 93.88 99 HIS A N 1
ATOM 795 C CA . HIS A 1 99 ? 11.441 -6.940 -7.896 1.00 93.88 99 HIS A CA 1
ATOM 796 C C . HIS A 1 99 ? 10.418 -6.373 -6.912 1.00 93.88 99 HIS A C 1
ATOM 798 O O . HIS A 1 99 ? 10.184 -6.915 -5.827 1.00 93.88 99 HIS A O 1
ATOM 804 N N . LEU A 1 100 ? 9.743 -5.301 -7.318 1.00 94.31 100 LEU A N 1
ATOM 805 C CA . LEU A 1 100 ? 8.574 -4.807 -6.607 1.00 94.31 100 LEU A CA 1
ATOM 806 C C . LEU A 1 100 ? 7.289 -5.309 -7.232 1.00 94.31 100 LEU A C 1
ATOM 808 O O . LEU A 1 100 ? 7.040 -5.111 -8.417 1.00 94.31 100 LEU A O 1
ATOM 812 N N . VAL A 1 101 ? 6.433 -5.860 -6.381 1.00 95.38 101 VAL A N 1
ATOM 813 C CA . VAL A 1 101 ? 5.080 -6.249 -6.757 1.00 95.38 101 VAL A CA 1
ATOM 814 C C . VAL A 1 101 ? 4.108 -5.213 -6.212 1.00 95.38 101 VAL A C 1
ATOM 816 O O . VAL A 1 101 ? 4.099 -4.951 -5.002 1.00 95.38 101 VAL A O 1
ATOM 819 N N . ASP A 1 102 ? 3.272 -4.645 -7.080 1.00 95.19 102 ASP A N 1
ATOM 820 C CA . ASP A 1 102 ? 2.213 -3.746 -6.633 1.00 95.19 102 ASP A CA 1
ATOM 821 C C . ASP A 1 102 ? 1.065 -4.558 -6.033 1.00 95.19 102 ASP A C 1
ATOM 823 O O . ASP A 1 102 ? 0.294 -5.217 -6.724 1.00 95.19 102 ASP A O 1
ATOM 827 N N . GLY A 1 103 ? 0.936 -4.502 -4.714 1.00 92.38 103 GLY A N 1
ATOM 828 C CA . GLY A 1 103 ? -0.102 -5.190 -3.968 1.00 92.38 103 GLY A CA 1
ATOM 829 C C . GLY A 1 103 ? -1.511 -4.625 -4.185 1.00 92.38 103 GLY A C 1
ATOM 830 O O . GLY A 1 103 ? -2.493 -5.330 -3.930 1.00 92.38 103 GLY A O 1
ATOM 831 N N . GLU A 1 104 ? -1.651 -3.377 -4.646 1.00 91.12 104 GLU A N 1
ATOM 832 C CA . GLU A 1 104 ? -2.962 -2.850 -5.040 1.00 91.12 104 GLU A CA 1
ATOM 833 C C . GLU A 1 104 ? -3.393 -3.438 -6.381 1.00 91.12 104 GLU A C 1
ATOM 835 O O . GLU A 1 104 ? -4.469 -4.044 -6.451 1.00 91.12 104 GLU A O 1
ATOM 840 N N . ASN A 1 105 ? -2.532 -3.355 -7.400 1.00 92.88 105 ASN A N 1
ATOM 841 C CA . ASN A 1 105 ? -2.821 -3.940 -8.704 1.00 92.88 105 ASN A CA 1
ATOM 842 C C . ASN A 1 105 ? -2.869 -5.477 -8.654 1.00 92.88 105 ASN A C 1
ATOM 844 O O . ASN A 1 105 ? -3.639 -6.080 -9.387 1.00 92.88 105 ASN A O 1
ATOM 848 N N . LEU A 1 106 ? -2.177 -6.139 -7.717 1.00 92.00 106 LEU A N 1
ATOM 849 C CA . LEU A 1 106 ? -2.265 -7.595 -7.540 1.00 92.00 106 LEU A CA 1
ATOM 850 C C . LEU A 1 106 ? -3.680 -8.039 -7.164 1.00 92.00 106 LEU A C 1
ATOM 852 O O . LEU A 1 106 ? -4.085 -9.155 -7.465 1.00 92.00 106 LEU A O 1
ATOM 856 N N . VAL A 1 107 ? -4.451 -7.181 -6.499 1.00 88.62 107 VAL A N 1
ATOM 857 C CA . VAL A 1 107 ? -5.843 -7.499 -6.173 1.00 88.62 107 VAL A CA 1
ATOM 858 C C . VAL A 1 107 ? -6.798 -7.165 -7.314 1.00 88.62 107 VAL A C 1
ATOM 860 O O . VAL A 1 107 ? -7.793 -7.869 -7.474 1.00 88.62 107 VAL A O 1
ATOM 863 N N . GLN A 1 108 ? -6.512 -6.134 -8.111 1.00 88.75 108 GLN A N 1
ATOM 864 C CA . GLN A 1 108 ? -7.366 -5.766 -9.245 1.00 88.75 108 GLN A CA 1
ATOM 865 C C . GLN A 1 108 ? -7.102 -6.642 -10.470 1.00 88.75 108 GLN A C 1
ATOM 867 O O . GLN A 1 108 ? -8.034 -7.240 -11.005 1.00 88.75 108 GLN A O 1
ATOM 872 N N . ASN A 1 109 ? -5.830 -6.776 -10.835 1.00 92.19 109 ASN A N 1
ATOM 873 C CA . ASN A 1 109 ? -5.314 -7.473 -12.004 1.00 92.19 109 ASN A CA 1
ATOM 874 C C . ASN A 1 109 ? -4.269 -8.528 -11.582 1.00 92.19 109 ASN A C 1
ATOM 876 O O . ASN A 1 109 ? -3.089 -8.429 -11.934 1.00 92.19 109 ASN A O 1
ATOM 880 N N . PRO A 1 110 ? -4.679 -9.577 -10.839 1.00 92.50 110 PRO A N 1
ATOM 881 C CA . PRO A 1 110 ? -3.762 -10.550 -10.243 1.00 92.50 110 PRO A CA 1
ATOM 882 C C . PRO A 1 110 ? -2.868 -11.245 -11.267 1.00 92.50 110 PRO A C 1
ATOM 884 O O . PRO A 1 110 ? -1.673 -11.375 -11.041 1.00 92.50 110 PRO A O 1
ATOM 887 N N . ASN A 1 111 ? -3.423 -11.661 -12.409 1.00 93.31 111 ASN A N 1
ATOM 888 C CA . ASN A 1 111 ? -2.658 -12.366 -13.439 1.00 93.31 111 ASN A CA 1
ATOM 889 C C . ASN A 1 111 ? -1.601 -11.463 -14.094 1.00 93.31 111 ASN A C 1
ATOM 891 O O . ASN A 1 111 ? -0.552 -11.956 -14.497 1.00 93.31 111 ASN A O 1
ATOM 895 N N . TYR A 1 112 ? -1.854 -10.153 -14.173 1.00 93.31 112 TYR A N 1
ATOM 896 C CA . TYR A 1 112 ? -0.900 -9.189 -14.715 1.00 93.31 112 TYR A CA 1
ATOM 897 C C . TYR A 1 112 ? 0.272 -8.969 -13.751 1.00 93.31 112 TYR A C 1
ATOM 899 O O . TYR A 1 112 ? 1.424 -9.179 -14.126 1.00 93.31 112 TYR A O 1
ATOM 907 N N . GLU A 1 113 ? -0.005 -8.615 -12.489 1.00 93.94 113 GLU A N 1
ATOM 908 C CA . GLU A 1 113 ? 1.056 -8.402 -11.493 1.00 93.94 113 GLU A CA 1
ATOM 909 C C . GLU A 1 113 ? 1.838 -9.680 -11.196 1.00 93.94 113 GLU A C 1
ATOM 911 O O . GLU A 1 113 ? 3.066 -9.659 -11.132 1.00 93.94 113 GLU A O 1
ATOM 916 N N . TRP A 1 114 ? 1.140 -10.809 -11.070 1.00 93.75 114 TRP A N 1
ATOM 917 C CA . TRP A 1 114 ? 1.785 -12.094 -10.845 1.00 93.75 114 TRP A CA 1
ATOM 918 C C . TRP A 1 114 ? 2.613 -12.540 -12.050 1.00 93.75 114 TRP A C 1
ATOM 920 O O . TRP A 1 114 ? 3.707 -13.063 -11.870 1.00 93.75 114 TRP A O 1
ATOM 930 N N . GLY A 1 115 ? 2.146 -12.282 -13.276 1.00 94.25 115 GLY A N 1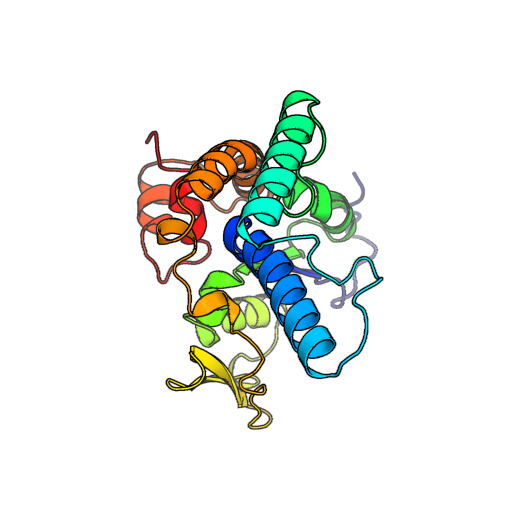
ATOM 931 C CA . GLY A 1 115 ? 2.895 -12.579 -14.496 1.00 94.25 115 GLY A CA 1
ATOM 932 C C . GLY A 1 115 ? 4.259 -11.885 -14.539 1.00 94.25 115 GLY A C 1
ATOM 933 O O . GLY A 1 115 ? 5.240 -12.528 -14.898 1.00 94.25 115 GLY A O 1
ATOM 934 N N . LYS A 1 116 ? 4.341 -10.621 -14.099 1.00 94.06 116 LYS A N 1
ATOM 935 C CA . LYS A 1 116 ? 5.616 -9.887 -13.989 1.00 94.06 116 LYS A CA 1
ATOM 936 C C . LYS A 1 116 ? 6.553 -10.491 -12.944 1.00 94.06 116 LYS A C 1
ATOM 938 O O . LYS A 1 116 ? 7.756 -10.563 -13.175 1.00 94.06 116 LYS A O 1
ATOM 943 N N . LEU A 1 117 ? 6.007 -10.943 -11.813 1.00 94.19 117 LEU A N 1
ATOM 944 C CA . LEU A 1 117 ? 6.798 -11.636 -10.797 1.00 94.19 117 LEU A CA 1
ATOM 945 C C . LEU A 1 117 ? 7.337 -12.971 -11.328 1.00 94.19 117 LEU A C 1
ATOM 947 O O . LEU A 1 117 ? 8.493 -13.295 -11.086 1.00 94.19 117 LEU A O 1
ATOM 951 N N . LEU A 1 118 ? 6.521 -13.740 -12.053 1.00 93.75 118 LEU A N 1
ATOM 952 C CA . LEU A 1 118 ? 6.957 -15.008 -12.643 1.00 93.75 118 LEU A CA 1
ATOM 953 C C . LEU A 1 118 ? 8.014 -14.802 -13.733 1.00 93.75 118 LEU A C 1
ATOM 955 O O . LEU A 1 118 ? 8.989 -15.546 -13.743 1.00 93.75 118 LEU A O 1
ATOM 959 N N . ASP A 1 119 ? 7.874 -13.768 -14.570 1.00 93.75 119 ASP A N 1
ATOM 960 C CA . ASP A 1 119 ? 8.916 -13.364 -15.528 1.00 93.75 119 ASP A CA 1
ATOM 961 C C . ASP A 1 119 ? 10.240 -13.078 -14.821 1.00 93.75 119 ASP A C 1
ATOM 963 O O . ASP A 1 119 ? 11.283 -13.595 -15.210 1.00 93.75 1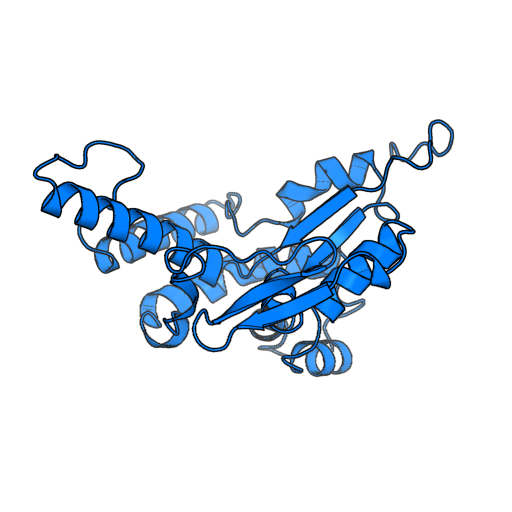19 ASP A O 1
ATOM 967 N N . PHE A 1 120 ? 10.187 -12.285 -13.749 1.00 93.25 120 PHE A N 1
ATOM 968 C CA . PHE A 1 120 ? 11.358 -11.943 -12.951 1.00 93.25 120 PHE A CA 1
ATOM 969 C C . PHE A 1 120 ? 12.012 -13.165 -12.287 1.00 93.25 120 PHE A C 1
ATOM 971 O O . PHE A 1 120 ? 13.227 -13.206 -12.147 1.00 93.25 120 PHE A O 1
ATOM 978 N N . LEU A 1 121 ? 11.223 -14.164 -11.885 1.00 91.69 121 LEU A N 1
ATOM 979 C CA . LEU A 1 121 ? 11.723 -15.408 -11.291 1.00 91.69 121 LEU A CA 1
ATOM 980 C C . LEU A 1 121 ? 12.120 -16.470 -12.332 1.00 91.69 121 LEU A C 1
ATOM 982 O O . LEU A 1 121 ? 12.498 -17.572 -11.937 1.00 91.69 121 LEU A O 1
ATOM 986 N N . GLU A 1 122 ? 12.009 -16.174 -13.631 1.00 92.00 122 GLU A N 1
ATOM 987 C CA . GLU A 1 122 ? 12.215 -17.130 -14.730 1.00 92.00 122 GLU A CA 1
ATOM 988 C C . GLU A 1 122 ? 11.319 -18.388 -14.615 1.00 92.00 122 GLU A C 1
ATOM 990 O O . GLU A 1 122 ? 11.735 -19.508 -14.920 1.00 92.00 122 GLU A O 1
ATOM 995 N N . VAL A 1 123 ? 10.070 -18.216 -14.162 1.00 90.81 123 VAL A N 1
ATOM 996 C CA . VAL A 1 123 ? 9.070 -19.289 -14.004 1.00 90.81 123 VAL A CA 1
ATOM 997 C C . VAL A 1 123 ? 7.977 -19.167 -15.069 1.00 90.81 123 VAL A C 1
ATOM 999 O O . VAL A 1 123 ? 7.529 -18.072 -15.398 1.00 90.81 123 VAL A O 1
ATOM 1002 N N . GLU A 1 124 ? 7.485 -20.298 -15.584 1.00 90.25 124 GLU A N 1
ATOM 1003 C CA . GLU A 1 124 ? 6.384 -20.301 -16.555 1.00 90.25 124 GLU A CA 1
ATOM 1004 C C . GLU A 1 124 ? 5.100 -19.656 -16.003 1.00 90.25 124 GLU A C 1
ATOM 1006 O O . GLU A 1 124 ? 4.583 -20.038 -14.947 1.00 90.25 124 GLU A O 1
ATOM 1011 N N . LYS A 1 125 ? 4.533 -18.716 -16.773 1.00 86.00 125 LYS A N 1
ATOM 1012 C CA . LYS A 1 125 ? 3.330 -17.949 -16.397 1.00 86.00 125 LYS A CA 1
ATOM 1013 C C . LYS A 1 125 ? 2.099 -18.811 -16.159 1.00 86.00 125 LYS A C 1
ATOM 1015 O O . LYS A 1 125 ? 1.298 -18.505 -15.282 1.00 86.00 125 LYS A O 1
ATOM 1020 N N . ASP A 1 126 ? 1.958 -19.900 -16.909 1.00 84.19 126 ASP A N 1
ATOM 1021 C CA . ASP A 1 126 ? 0.768 -20.752 -16.863 1.00 84.19 126 ASP A CA 1
ATOM 1022 C C . ASP A 1 126 ? 0.686 -21.635 -15.612 1.00 84.19 126 ASP A C 1
ATOM 1024 O O . ASP A 1 126 ? -0.344 -22.282 -15.373 1.00 84.19 126 ASP A O 1
ATOM 1028 N N . HIS A 1 127 ? 1.742 -21.637 -14.792 1.00 84.81 127 HIS A N 1
ATOM 1029 C CA . HIS A 1 127 ? 1.794 -22.397 -13.551 1.00 84.81 127 HIS A CA 1
ATOM 1030 C C . HIS A 1 127 ? 0.826 -21.843 -12.491 1.00 84.81 127 HIS A C 1
ATOM 1032 O O . HIS A 1 127 ? 0.224 -22.612 -11.738 1.00 84.81 127 HIS A O 1
ATOM 1038 N N . PHE A 1 128 ? 0.615 -20.523 -12.469 1.00 90.38 128 PHE A N 1
ATOM 1039 C CA . PHE A 1 128 ? -0.293 -19.861 -11.536 1.00 90.38 128 PHE A CA 1
ATOM 1040 C C . PHE A 1 128 ? -1.323 -19.031 -12.283 1.00 90.38 128 PHE A C 1
ATOM 1042 O O . PHE A 1 128 ? -0.993 -18.216 -13.138 1.00 90.38 128 PHE A O 1
ATOM 1049 N N . LYS A 1 129 ? -2.588 -19.202 -11.913 1.00 93.19 129 LYS A N 1
ATOM 1050 C CA . LYS A 1 129 ? -3.688 -18.423 -12.475 1.00 93.19 129 LYS A CA 1
ATOM 1051 C C . LYS A 1 129 ? -4.651 -18.046 -11.374 1.00 93.19 129 LYS A C 1
ATOM 1053 O O . LYS A 1 129 ? -4.920 -18.853 -10.486 1.00 93.19 129 LYS A O 1
ATOM 1058 N N . PHE A 1 130 ? -5.183 -16.840 -11.462 1.00 94.75 130 PHE A N 1
ATOM 1059 C CA . PHE A 1 130 ? -6.163 -16.299 -10.538 1.00 94.75 130 PHE A CA 1
ATOM 1060 C C . PHE A 1 130 ? -7.469 -15.987 -11.262 1.00 94.75 130 PHE A C 1
ATOM 1062 O O . PHE A 1 130 ? -7.473 -15.612 -12.438 1.00 94.75 130 PHE A O 1
ATOM 1069 N N . TYR A 1 131 ? -8.572 -16.089 -10.532 1.00 91.88 131 TYR A N 1
ATOM 1070 C CA . TYR A 1 131 ? -9.875 -15.567 -10.933 1.00 91.88 131 TYR A CA 1
ATOM 1071 C C . TYR A 1 131 ? -10.370 -14.579 -9.877 1.00 91.88 131 TYR A C 1
ATOM 1073 O O . TYR A 1 131 ? -9.990 -14.669 -8.708 1.00 91.88 131 TYR A O 1
ATOM 1081 N N . LYS A 1 132 ? -11.198 -13.616 -10.282 1.00 86.88 132 LYS A N 1
ATOM 1082 C CA . LYS A 1 132 ? -11.833 -12.675 -9.357 1.00 86.88 132 LYS A CA 1
ATOM 1083 C C . LYS A 1 132 ? -13.172 -13.260 -8.925 1.00 86.88 132 LYS A C 1
ATOM 1085 O O . LYS A 1 132 ? -14.003 -13.572 -9.769 1.00 86.88 132 LYS A O 1
ATOM 1090 N N . ASP A 1 133 ? -13.345 -13.439 -7.624 1.00 85.31 133 ASP A N 1
ATOM 1091 C CA . ASP A 1 133 ? -14.627 -13.813 -7.033 1.00 85.31 133 ASP A CA 1
ATOM 1092 C C . ASP A 1 133 ? -15.384 -12.521 -6.696 1.00 85.31 133 ASP A C 1
ATOM 1094 O O . ASP A 1 133 ? -14.891 -11.689 -5.926 1.00 85.31 133 ASP A O 1
ATOM 1098 N N . GLU A 1 134 ? -16.535 -12.313 -7.338 1.00 79.94 134 GLU A N 1
ATOM 1099 C CA . GLU A 1 134 ? -17.319 -11.077 -7.216 1.00 79.94 134 GLU A CA 1
ATOM 1100 C C . GLU A 1 134 ? -17.904 -10.891 -5.812 1.00 79.94 134 GLU A C 1
ATOM 1102 O O . GLU A 1 134 ? -17.961 -9.766 -5.317 1.00 79.94 134 GLU A O 1
ATOM 1107 N N . GLU A 1 135 ? -18.274 -11.982 -5.138 1.00 80.94 135 GLU A N 1
ATOM 1108 C CA . GLU A 1 135 ? -18.844 -11.939 -3.789 1.00 80.94 135 GLU A CA 1
ATOM 1109 C C . GLU A 1 135 ? -17.766 -11.606 -2.750 1.00 80.94 135 GLU A C 1
ATOM 1111 O O . GLU A 1 135 ? -17.978 -10.827 -1.814 1.00 80.94 135 GLU A O 1
ATOM 1116 N N . LYS A 1 136 ? -16.572 -12.180 -2.919 1.00 79.81 136 LYS A N 1
ATOM 1117 C CA . LYS A 1 136 ? -15.448 -11.978 -1.999 1.00 79.81 136 LYS A CA 1
ATOM 1118 C C . LYS A 1 136 ? -14.699 -10.674 -2.244 1.00 79.81 136 LYS A C 1
ATOM 1120 O O . LYS A 1 136 ? -14.123 -10.127 -1.303 1.00 79.81 136 LYS A O 1
ATOM 1125 N N . GLY A 1 137 ? -14.689 -10.170 -3.478 1.00 80.25 137 GLY A N 1
ATOM 1126 C CA . GLY A 1 137 ? -14.034 -8.911 -3.841 1.00 80.25 137 GLY A CA 1
ATOM 1127 C C . GLY A 1 137 ? -12.499 -8.963 -3.813 1.00 80.25 137 GLY A C 1
ATOM 1128 O O . GLY A 1 137 ? -11.845 -7.922 -3.724 1.00 80.25 137 GLY A O 1
ATOM 1129 N N . PHE A 1 138 ? -11.903 -10.157 -3.864 1.00 86.06 138 PHE A N 1
ATOM 1130 C CA . PHE A 1 138 ? -10.455 -10.365 -3.955 1.00 86.06 138 PHE A CA 1
ATOM 1131 C C . PHE A 1 138 ? -10.131 -11.604 -4.807 1.00 86.06 138 PHE A C 1
ATOM 1133 O O . PHE A 1 138 ? -10.985 -12.480 -4.959 1.00 86.06 138 PHE A O 1
ATOM 1140 N N . PRO A 1 139 ? -8.919 -11.694 -5.385 1.00 90.94 139 PRO A N 1
ATOM 1141 C CA . PRO A 1 139 ? -8.570 -12.797 -6.267 1.00 90.94 139 PRO A CA 1
ATOM 1142 C C . PRO A 1 139 ? -8.431 -14.121 -5.511 1.00 90.94 139 PRO A C 1
ATOM 1144 O O . PRO A 1 139 ? -7.838 -14.194 -4.433 1.00 90.94 139 PRO A O 1
ATOM 1147 N N . CYS A 1 140 ? -8.955 -15.178 -6.120 1.00 92.44 140 CYS A N 1
ATOM 1148 C CA . CYS A 1 140 ? -8.815 -16.562 -5.699 1.00 92.44 140 CYS A CA 1
ATOM 1149 C C . CYS A 1 140 ? -7.861 -17.297 -6.653 1.00 92.44 140 CYS A C 1
ATOM 1151 O O . CYS A 1 140 ? -7.722 -16.932 -7.821 1.00 92.44 140 CYS A O 1
ATOM 1153 N N . LEU A 1 141 ? -7.219 -18.355 -6.165 1.00 94.12 141 LEU A N 1
ATOM 1154 C CA . LEU A 1 141 ? -6.327 -19.193 -6.956 1.00 94.12 141 LEU A CA 1
ATOM 1155 C C . LEU A 1 141 ? -7.150 -20.165 -7.815 1.00 94.12 141 LEU A C 1
ATOM 1157 O O . LEU A 1 141 ? -7.986 -20.896 -7.284 1.00 94.12 141 LEU A O 1
ATOM 1161 N N . ASP A 1 142 ? -6.912 -20.171 -9.125 1.00 94.38 142 ASP A N 1
ATOM 1162 C CA . ASP A 1 142 ? -7.460 -21.127 -10.101 1.00 94.38 142 ASP A CA 1
ATOM 1163 C C . ASP A 1 142 ? -6.492 -22.298 -10.333 1.00 94.38 142 ASP A C 1
ATOM 1165 O O . ASP A 1 142 ? -6.892 -23.461 -10.343 1.00 94.38 142 ASP A O 1
ATOM 1169 N N . LYS A 1 143 ? -5.199 -21.979 -10.477 1.00 92.69 143 LYS A N 1
ATOM 1170 C CA . LYS A 1 143 ? -4.092 -22.926 -10.673 1.00 92.69 143 LYS A CA 1
ATOM 1171 C C . LYS A 1 143 ? -2.939 -22.624 -9.710 1.00 92.69 143 LYS A C 1
ATOM 1173 O O . LYS A 1 143 ? -2.704 -21.446 -9.446 1.00 92.69 143 LYS A O 1
ATOM 1178 N N . PRO A 1 144 ? -2.181 -23.633 -9.244 1.00 90.81 144 PRO A N 1
ATOM 1179 C CA . PRO A 1 144 ? -2.302 -25.052 -9.605 1.00 90.81 144 PRO A CA 1
ATOM 1180 C C . PRO A 1 144 ? -3.446 -25.779 -8.885 1.00 90.81 144 PRO A C 1
ATOM 1182 O O . PRO A 1 144 ? -3.964 -26.767 -9.396 1.00 90.81 144 PRO A O 1
ATOM 1185 N N . ILE A 1 145 ? -3.875 -25.281 -7.724 1.00 92.62 145 ILE A N 1
ATOM 1186 C CA . ILE A 1 145 ? -4.980 -25.847 -6.947 1.00 92.62 145 ILE A CA 1
ATOM 1187 C C . ILE A 1 145 ? -6.010 -24.751 -6.727 1.00 92.62 145 ILE A C 1
ATOM 1189 O O . ILE A 1 145 ? -5.673 -23.672 -6.238 1.00 92.62 145 ILE A O 1
ATOM 1193 N N . LYS A 1 146 ? -7.274 -25.049 -7.041 1.00 93.69 146 LYS A N 1
ATOM 1194 C CA . LYS A 1 146 ? -8.377 -24.134 -6.761 1.00 93.69 146 LYS A CA 1
ATOM 1195 C C . LYS A 1 146 ? -8.477 -23.889 -5.263 1.00 93.69 146 LYS A C 1
ATOM 1197 O O . LYS A 1 146 ? -8.799 -24.793 -4.494 1.00 93.69 146 LYS A O 1
ATOM 1202 N N . HIS A 1 147 ? -8.207 -22.660 -4.850 1.00 92.88 147 HIS A N 1
ATOM 1203 C CA . HIS A 1 147 ? -8.246 -22.274 -3.451 1.00 92.88 147 HIS A CA 1
ATOM 1204 C C . HIS A 1 147 ? -8.672 -20.822 -3.316 1.00 92.88 147 HIS A C 1
ATOM 1206 O O . HIS A 1 147 ? -8.233 -19.953 -4.066 1.00 92.88 147 HIS A O 1
ATOM 1212 N N . CYS A 1 148 ? -9.502 -20.539 -2.318 1.00 91.56 148 CYS A N 1
ATOM 1213 C CA . CYS A 1 148 ? -9.831 -19.170 -1.985 1.00 91.56 148 CYS A CA 1
ATOM 1214 C C . CYS A 1 148 ? -9.889 -18.968 -0.478 1.00 91.56 148 CYS A C 1
ATOM 1216 O O . CYS A 1 148 ? -10.370 -19.828 0.263 1.00 91.56 148 CYS A O 1
ATOM 1218 N N . LEU A 1 149 ? -9.424 -17.801 -0.036 1.00 88.75 149 LEU A N 1
ATOM 1219 C CA . LEU A 1 149 ? -9.475 -17.414 1.365 1.00 88.75 149 LEU A CA 1
ATOM 1220 C C . LEU A 1 149 ? -10.931 -17.295 1.847 1.00 88.75 149 LEU A C 1
ATOM 1222 O O . LEU A 1 149 ? -11.875 -17.138 1.059 1.00 88.75 149 LEU A O 1
ATOM 1226 N N . ASN A 1 150 ? -11.112 -17.380 3.166 1.00 86.31 150 ASN A N 1
ATOM 1227 C CA . ASN A 1 150 ? 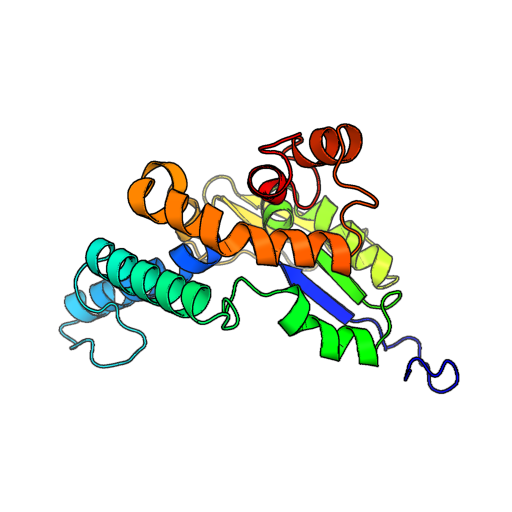-12.419 -17.181 3.785 1.00 86.31 150 ASN A CA 1
ATOM 1228 C C . ASN A 1 150 ? -12.887 -15.719 3.660 1.00 86.31 150 ASN A C 1
ATOM 1230 O O . ASN A 1 150 ? -12.083 -14.802 3.487 1.00 86.31 150 ASN A O 1
ATOM 1234 N N . THR A 1 151 ? -14.196 -15.499 3.790 1.00 81.38 151 THR A N 1
ATOM 1235 C CA . THR A 1 151 ? -14.839 -14.175 3.674 1.00 81.38 151 THR A CA 1
ATOM 1236 C C . THR A 1 151 ? -14.403 -13.179 4.755 1.00 81.38 151 THR A C 1
ATOM 1238 O O . THR A 1 151 ? -14.617 -11.978 4.617 1.00 81.38 151 THR A O 1
ATOM 1241 N N . ALA A 1 152 ? -13.744 -13.651 5.820 1.00 76.44 152 ALA A N 1
ATOM 1242 C CA . ALA A 1 152 ? -13.166 -12.803 6.860 1.00 76.44 152 ALA A CA 1
ATOM 1243 C C . ALA A 1 152 ? -11.835 -12.137 6.443 1.00 76.44 152 ALA A C 1
ATOM 1245 O O . ALA A 1 152 ? -11.327 -11.272 7.174 1.00 76.44 152 ALA A O 1
ATOM 1246 N N . LYS A 1 153 ? -11.247 -12.530 5.300 1.00 79.69 153 LYS A N 1
ATOM 1247 C CA . LYS A 1 153 ? -10.099 -11.855 4.668 1.00 79.69 153 LYS A CA 1
ATOM 1248 C C . LYS A 1 153 ? -10.567 -10.762 3.704 1.00 79.69 153 LYS A C 1
ATOM 1250 O O . LYS A 1 153 ? -11.710 -10.745 3.275 1.00 79.69 153 LYS A O 1
ATOM 1255 N N . GLY A 1 154 ? -9.683 -9.808 3.405 1.00 72.75 154 GLY A N 1
ATOM 1256 C CA . GLY A 1 154 ? -9.957 -8.741 2.431 1.00 72.75 154 GLY A CA 1
ATOM 1257 C C . GLY A 1 154 ? -10.988 -7.686 2.862 1.00 72.75 154 GLY A C 1
ATOM 1258 O O . GLY A 1 154 ? -11.261 -6.768 2.097 1.00 72.75 154 GLY A O 1
ATOM 1259 N N . THR A 1 155 ? -11.523 -7.753 4.086 1.00 71.25 155 THR A N 1
ATOM 1260 C CA . THR A 1 155 ? -12.635 -6.898 4.548 1.00 71.25 155 THR A CA 1
ATOM 1261 C C . THR A 1 155 ? -12.320 -5.404 4.552 1.00 71.25 155 THR A C 1
ATOM 1263 O O . THR A 1 155 ? -13.224 -4.598 4.372 1.00 71.25 155 THR A O 1
ATOM 1266 N N . SER A 1 156 ? -11.046 -5.021 4.680 1.00 70.50 156 SER A N 1
ATOM 1267 C CA . SER A 1 156 ? -10.618 -3.616 4.667 1.00 70.50 156 SER A CA 1
ATOM 1268 C C . SER A 1 156 ? -10.786 -2.923 3.308 1.00 70.50 156 SER A C 1
ATOM 1270 O O . SER A 1 156 ? -10.448 -1.754 3.187 1.00 70.50 156 SER A O 1
ATOM 1272 N N . ARG A 1 157 ? -11.252 -3.641 2.277 1.00 70.69 157 ARG A N 1
ATOM 1273 C CA . ARG A 1 157 ? -11.497 -3.116 0.925 1.00 70.69 157 ARG A CA 1
ATOM 1274 C C . ARG A 1 157 ? -12.968 -2.781 0.654 1.00 70.69 157 ARG A C 1
ATOM 1276 O O . ARG A 1 157 ? -13.259 -2.240 -0.403 1.00 70.69 157 ARG A O 1
ATOM 1283 N N . LYS A 1 158 ? -13.879 -3.093 1.585 1.00 77.50 158 LYS A N 1
ATOM 1284 C CA . LYS A 1 158 ? -15.315 -2.770 1.468 1.00 77.50 158 LYS A CA 1
ATOM 1285 C C . LYS A 1 158 ? -15.621 -1.291 1.724 1.00 77.50 158 LYS A C 1
ATOM 1287 O O . LYS A 1 158 ? -16.673 -0.810 1.326 1.00 77.50 158 LYS A O 1
ATOM 1292 N N . THR A 1 159 ? -14.695 -0.598 2.375 1.00 84.81 159 THR A N 1
ATOM 1293 C CA . THR A 1 159 ? -14.810 0.807 2.751 1.00 84.81 159 THR A CA 1
ATOM 1294 C C . THR A 1 159 ? -13.928 1.657 1.849 1.00 84.81 159 THR A C 1
ATOM 1296 O O . THR A 1 159 ? -12.727 1.395 1.718 1.00 84.81 159 THR A O 1
ATOM 1299 N N . ASP A 1 160 ? -14.503 2.711 1.270 1.00 89.00 160 ASP A N 1
ATOM 1300 C CA . ASP A 1 160 ? -13.715 3.800 0.702 1.00 89.00 160 ASP A CA 1
ATOM 1301 C C . ASP A 1 160 ? -13.197 4.688 1.838 1.00 89.00 160 ASP A C 1
ATOM 1303 O O . ASP A 1 160 ? -13.803 5.687 2.223 1.00 89.00 160 ASP A O 1
ATOM 1307 N N . VAL A 1 161 ? -12.048 4.292 2.382 1.00 89.81 161 VAL A N 1
ATOM 1308 C CA . VAL A 1 161 ? -11.398 4.943 3.529 1.00 89.81 161 VAL A CA 1
ATOM 1309 C C . VAL A 1 161 ? -11.156 6.430 3.279 1.00 89.81 161 VAL A C 1
ATOM 1311 O O . VAL A 1 161 ? -11.232 7.233 4.202 1.00 89.81 161 VAL A O 1
ATOM 1314 N N . ARG A 1 162 ? -10.865 6.805 2.029 1.00 90.31 162 ARG A N 1
ATOM 1315 C CA . ARG A 1 162 ? -10.557 8.191 1.657 1.00 90.31 162 ARG A CA 1
ATOM 1316 C C . ARG A 1 162 ? -11.800 9.070 1.706 1.00 90.31 162 ARG A C 1
ATOM 1318 O O . ARG A 1 162 ? -11.691 10.256 1.996 1.00 90.31 162 ARG A O 1
ATOM 1325 N N . LYS A 1 163 ? -12.965 8.492 1.419 1.00 93.06 163 LYS A N 1
ATOM 1326 C CA . LYS A 1 163 ? -14.254 9.170 1.532 1.00 93.06 163 LYS A CA 1
ATOM 1327 C C . LYS A 1 163 ? -14.751 9.194 2.975 1.00 93.06 163 LYS A C 1
ATOM 1329 O O . LYS A 1 163 ? -15.202 10.233 3.440 1.00 93.06 163 LYS A O 1
ATOM 1334 N N . GLU A 1 164 ? -14.672 8.061 3.666 1.00 92.56 164 GLU A N 1
ATOM 1335 C CA . GLU A 1 164 ? -15.238 7.891 5.008 1.00 92.56 164 GLU A CA 1
ATOM 1336 C C . GLU A 1 164 ? -14.441 8.638 6.086 1.00 92.56 164 GLU A C 1
ATOM 1338 O O . GLU A 1 164 ? -15.026 9.223 6.990 1.00 92.56 164 GLU A O 1
ATOM 1343 N N . TYR A 1 165 ? -13.114 8.701 5.944 1.00 93.06 165 TYR A N 1
ATOM 1344 C CA . TYR A 1 165 ? -12.202 9.277 6.938 1.00 93.06 165 TYR A CA 1
ATOM 1345 C C . TYR A 1 165 ? -11.327 10.390 6.351 1.00 93.06 165 TYR A C 1
ATOM 1347 O O . TYR A 1 165 ? -10.139 10.506 6.665 1.00 93.06 165 TYR A O 1
ATOM 1355 N N . ALA A 1 166 ? -11.922 11.217 5.483 1.00 94.56 166 ALA A N 1
ATOM 1356 C CA . ALA A 1 166 ? -11.235 12.258 4.715 1.00 94.56 166 ALA A CA 1
ATOM 1357 C C . ALA A 1 166 ? -10.383 13.202 5.585 1.00 94.56 166 ALA A C 1
ATOM 1359 O O . ALA A 1 166 ? -9.267 13.564 5.208 1.00 94.56 166 ALA A O 1
ATOM 1360 N N . ASN A 1 167 ? -10.885 13.564 6.769 1.00 95.12 167 ASN A N 1
ATOM 1361 C CA . ASN A 1 167 ? -10.205 14.433 7.730 1.00 95.12 167 ASN A CA 1
ATOM 1362 C C . ASN A 1 167 ? -8.838 13.881 8.168 1.00 95.12 167 ASN A C 1
ATOM 1364 O O . ASN A 1 167 ? -7.890 14.649 8.298 1.00 95.12 167 ASN A O 1
ATOM 1368 N N . PHE A 1 168 ? -8.712 12.563 8.338 1.00 95.12 168 PHE A N 1
ATOM 1369 C CA . PHE A 1 168 ? -7.448 11.918 8.692 1.00 95.12 168 PHE A CA 1
ATOM 1370 C C . PHE A 1 168 ? -6.620 11.588 7.452 1.00 95.12 168 PHE A C 1
ATOM 1372 O O . PHE A 1 168 ? -5.416 11.844 7.408 1.00 95.12 168 PHE A O 1
ATOM 1379 N N . THR A 1 169 ? -7.255 11.053 6.407 1.00 93.69 169 THR A N 1
ATOM 1380 C CA . THR A 1 169 ? -6.530 10.580 5.225 1.00 93.69 169 THR A CA 1
ATOM 1381 C C . THR A 1 169 ? -5.863 11.696 4.434 1.00 93.69 169 THR A C 1
ATOM 1383 O O . THR A 1 169 ? -4.805 11.461 3.859 1.00 93.69 169 THR A O 1
ATOM 1386 N N . ASN A 1 170 ? -6.436 12.903 4.425 1.00 93.56 170 ASN A N 1
ATOM 1387 C CA . ASN A 1 170 ? -5.817 14.057 3.769 1.00 93.56 170 ASN A CA 1
ATOM 1388 C C . ASN A 1 170 ? -4.522 14.477 4.478 1.00 93.56 170 ASN A C 1
ATOM 1390 O O . ASN A 1 170 ? -3.540 14.812 3.820 1.00 93.56 170 ASN A O 1
ATOM 1394 N N . ILE A 1 171 ? -4.494 14.396 5.814 1.00 94.75 171 ILE A N 1
ATOM 1395 C CA . ILE A 1 171 ? -3.281 14.642 6.602 1.00 94.75 171 ILE A CA 1
ATOM 1396 C C . ILE A 1 171 ? -2.243 13.567 6.270 1.00 94.75 171 ILE A C 1
ATOM 1398 O O . ILE A 1 171 ? -1.103 13.878 5.936 1.00 94.75 171 ILE A O 1
ATOM 1402 N N . TRP A 1 172 ? -2.644 12.294 6.294 1.00 93.50 172 TRP A N 1
ATOM 1403 C CA . TRP A 1 172 ? -1.740 11.181 5.998 1.00 93.50 172 TRP A CA 1
ATOM 1404 C C . TRP A 1 172 ? -1.157 11.243 4.588 1.00 93.50 172 TRP A C 1
ATOM 1406 O O . TRP A 1 172 ? 0.005 10.892 4.406 1.00 93.50 172 TRP A O 1
ATOM 1416 N N . ASP A 1 173 ? -1.930 11.695 3.598 1.00 92.06 173 ASP A N 1
ATOM 1417 C CA . ASP A 1 173 ? -1.422 11.869 2.240 1.00 92.06 173 ASP A CA 1
ATOM 1418 C C . ASP A 1 173 ? -0.248 12.857 2.205 1.00 92.06 173 ASP A C 1
ATOM 1420 O O . ASP A 1 173 ? 0.793 12.547 1.622 1.00 92.06 173 ASP A O 1
ATOM 1424 N N . GLY A 1 174 ? -0.378 13.996 2.895 1.00 91.94 174 GLY A N 1
ATOM 1425 C CA . GLY A 1 174 ? 0.704 14.969 3.043 1.00 91.94 174 GLY A CA 1
ATOM 1426 C C . GLY A 1 174 ? 1.919 14.388 3.768 1.00 91.94 174 GLY A C 1
ATOM 1427 O O . GLY A 1 174 ? 3.047 14.535 3.300 1.00 91.94 174 GLY A O 1
ATOM 1428 N N . LEU A 1 175 ? 1.689 13.657 4.862 1.00 93.69 175 LEU A N 1
ATOM 1429 C CA . LEU A 1 175 ? 2.755 13.047 5.661 1.00 93.69 175 LEU A CA 1
ATOM 1430 C C . LEU A 1 175 ? 3.518 11.942 4.914 1.00 93.69 175 LEU A C 1
ATOM 1432 O O . LEU A 1 175 ? 4.724 11.794 5.100 1.00 93.69 175 LEU A O 1
ATOM 1436 N N . TYR A 1 176 ? 2.841 11.153 4.076 1.00 93.31 176 TYR A N 1
ATOM 1437 C CA . TYR A 1 176 ? 3.475 10.065 3.321 1.00 93.31 176 TYR A CA 1
ATOM 1438 C C . TYR A 1 176 ? 4.058 10.513 1.982 1.00 93.31 176 TYR A C 1
ATOM 1440 O O . TYR A 1 176 ? 4.863 9.773 1.416 1.00 93.31 176 TYR A O 1
ATOM 1448 N N . LYS A 1 177 ? 3.682 11.688 1.455 1.00 93.06 177 LYS A N 1
ATOM 1449 C CA . LYS A 1 177 ? 4.162 12.168 0.149 1.00 93.06 177 LYS A CA 1
ATOM 1450 C C . LYS A 1 177 ? 5.693 12.101 0.034 1.00 93.06 177 LYS A C 1
ATOM 1452 O O . LYS A 1 177 ? 6.150 11.483 -0.926 1.00 93.06 177 LYS A O 1
ATOM 1457 N N . PRO A 1 178 ? 6.504 12.591 0.993 1.00 93.06 178 PRO A N 1
ATOM 1458 C CA . PRO A 1 178 ? 7.961 12.530 0.859 1.00 93.06 178 PRO A CA 1
ATOM 1459 C C . PRO A 1 178 ? 8.520 11.107 0.752 1.00 93.06 178 PRO A C 1
ATOM 1461 O O . PRO A 1 178 ? 9.345 10.847 -0.121 1.00 93.06 178 PRO A O 1
ATOM 1464 N N . THR A 1 179 ? 8.034 10.160 1.561 1.00 93.19 179 THR A N 1
ATOM 1465 C CA . THR A 1 179 ? 8.531 8.773 1.513 1.00 93.19 179 THR A CA 1
ATOM 1466 C C . THR A 1 179 ? 8.045 8.024 0.273 1.00 93.19 179 THR A C 1
ATOM 1468 O O . THR A 1 179 ? 8.738 7.142 -0.234 1.00 93.19 179 THR A O 1
ATOM 1471 N N . VAL A 1 180 ? 6.870 8.376 -0.261 1.00 93.19 180 VAL A N 1
ATOM 1472 C CA . VAL A 1 180 ? 6.389 7.847 -1.545 1.00 93.19 180 VAL A CA 1
ATOM 1473 C C . VAL A 1 180 ? 7.239 8.382 -2.701 1.00 93.19 180 VAL A C 1
ATOM 1475 O O . VAL A 1 180 ? 7.617 7.605 -3.573 1.00 93.19 180 VAL A O 1
ATOM 1478 N N . LEU A 1 181 ? 7.602 9.668 -2.698 1.00 93.12 181 LEU A N 1
ATOM 1479 C CA . LEU A 1 181 ? 8.505 10.242 -3.704 1.00 93.12 181 LEU A CA 1
ATOM 1480 C C . LEU A 1 181 ? 9.902 9.603 -3.648 1.00 93.12 181 LEU A C 1
ATOM 1482 O O . LEU A 1 181 ? 10.478 9.276 -4.687 1.00 93.12 181 LEU A O 1
ATOM 1486 N N . GLU A 1 182 ? 10.421 9.356 -2.444 1.00 93.19 182 GLU A N 1
ATOM 1487 C CA . GLU A 1 182 ? 11.673 8.623 -2.251 1.00 93.19 182 GLU A CA 1
ATOM 1488 C C . GLU A 1 182 ? 11.587 7.204 -2.830 1.00 93.19 182 GLU A C 1
ATOM 1490 O O . GLU A 1 182 ? 12.488 6.774 -3.548 1.00 93.19 182 GLU A O 1
ATOM 1495 N N . MET A 1 183 ? 10.474 6.503 -2.595 1.00 92.94 183 MET A N 1
ATOM 1496 C CA . MET A 1 183 ? 10.214 5.180 -3.164 1.00 92.94 183 MET A CA 1
ATOM 1497 C C . MET A 1 183 ? 10.213 5.202 -4.700 1.00 92.94 183 MET A C 1
ATOM 1499 O O . MET A 1 183 ? 10.861 4.354 -5.312 1.00 92.94 183 MET A O 1
ATOM 1503 N N . ILE A 1 184 ? 9.543 6.173 -5.334 1.00 93.56 184 ILE A N 1
ATOM 1504 C CA . ILE A 1 184 ? 9.533 6.311 -6.803 1.00 93.56 184 ILE A CA 1
ATOM 1505 C C . ILE A 1 184 ? 10.958 6.435 -7.338 1.00 93.56 184 ILE A C 1
ATOM 1507 O O . ILE A 1 184 ? 11.326 5.719 -8.270 1.00 93.56 184 ILE A O 1
ATOM 1511 N N . ASN A 1 185 ? 11.764 7.308 -6.729 1.00 93.25 185 ASN A N 1
ATOM 1512 C CA . ASN A 1 185 ? 13.135 7.545 -7.162 1.00 93.25 185 ASN A CA 1
ATOM 1513 C C . ASN A 1 185 ? 14.055 6.342 -6.900 1.00 93.25 185 ASN A C 1
ATOM 1515 O O . ASN A 1 185 ? 14.886 6.012 -7.749 1.00 93.25 185 ASN A O 1
ATOM 1519 N N . PHE A 1 186 ? 13.920 5.696 -5.740 1.00 92.69 186 PHE A N 1
ATOM 1520 C CA . PHE A 1 186 ? 14.754 4.563 -5.344 1.00 92.69 186 PHE A CA 1
ATOM 1521 C C . PHE A 1 186 ? 14.525 3.352 -6.252 1.00 92.69 186 PHE A C 1
ATOM 1523 O O . PHE A 1 186 ? 15.483 2.749 -6.725 1.00 92.69 186 PHE A O 1
ATOM 1530 N N . PHE A 1 187 ? 13.263 3.036 -6.545 1.00 91.19 187 PHE A N 1
ATOM 1531 C CA . PHE A 1 187 ? 12.899 1.879 -7.365 1.00 91.19 187 PHE A CA 1
ATOM 1532 C C . PHE A 1 187 ? 12.760 2.181 -8.855 1.00 91.19 187 PHE A C 1
ATOM 1534 O O . PHE A 1 187 ? 12.417 1.279 -9.614 1.00 91.19 187 PHE A O 1
ATOM 1541 N N . LYS A 1 188 ? 12.988 3.432 -9.273 1.00 92.50 188 LYS A N 1
ATOM 1542 C CA . LYS A 1 188 ? 12.813 3.870 -10.665 1.00 92.50 188 LYS A CA 1
ATOM 1543 C C . LYS A 1 188 ? 11.428 3.501 -11.213 1.00 92.50 188 LYS A C 1
ATOM 1545 O O . LYS A 1 188 ? 11.292 3.054 -12.345 1.00 92.50 188 LYS A O 1
ATOM 1550 N N . ILE A 1 189 ? 10.383 3.701 -10.396 1.00 92.06 189 ILE A N 1
ATOM 1551 C CA . ILE A 1 189 ? 8.981 3.496 -10.823 1.00 92.06 189 ILE A CA 1
ATOM 1552 C C . ILE A 1 189 ? 8.660 4.418 -12.009 1.00 92.06 189 ILE A C 1
ATOM 1554 O O . ILE A 1 189 ? 7.966 4.018 -12.949 1.00 92.06 189 ILE A O 1
ATOM 1558 N N . CYS A 1 190 ? 9.221 5.626 -11.960 1.00 92.56 190 CYS A N 1
ATOM 1559 C CA . CYS A 1 190 ? 9.339 6.547 -13.075 1.00 92.56 190 CYS A CA 1
ATOM 1560 C C . CYS A 1 190 ? 10.789 7.035 -13.171 1.00 92.56 190 CYS A C 1
ATOM 1562 O O . CYS A 1 190 ? 11.420 7.289 -12.141 1.00 92.56 190 CYS A O 1
ATOM 1564 N N . ASP A 1 191 ? 11.295 7.206 -14.394 1.00 89.31 191 ASP A N 1
ATOM 1565 C CA . ASP A 1 191 ? 12.612 7.813 -14.635 1.00 89.31 191 ASP A CA 1
ATOM 1566 C C . ASP A 1 191 ? 12.627 9.282 -14.200 1.00 89.31 191 ASP A C 1
ATOM 1568 O O . ASP A 1 191 ? 13.579 9.766 -13.583 1.00 89.31 191 ASP A O 1
ATOM 1572 N N . LYS A 1 192 ? 11.521 9.972 -14.483 1.00 92.19 192 LYS A N 1
ATOM 1573 C CA . LYS A 1 192 ? 11.211 11.329 -14.054 1.00 92.19 192 LYS A CA 1
ATOM 1574 C C . LYS A 1 192 ? 9.718 11.416 -13.745 1.00 92.19 192 LYS A C 1
ATOM 1576 O O . LYS A 1 192 ? 8.914 10.751 -14.388 1.00 92.19 192 LYS A O 1
ATOM 1581 N N . ILE A 1 193 ? 9.354 12.222 -12.752 1.00 93.25 193 ILE A N 1
ATOM 1582 C CA . ILE A 1 193 ? 7.954 12.575 -12.500 1.00 93.25 193 ILE A CA 1
ATOM 1583 C C . ILE A 1 193 ? 7.603 13.716 -13.466 1.00 93.25 193 ILE A C 1
ATOM 1585 O O . ILE A 1 193 ? 8.005 14.858 -13.251 1.00 93.25 193 ILE A O 1
ATOM 1589 N N . ASP A 1 194 ? 6.952 13.370 -14.572 1.00 93.94 194 ASP A N 1
ATOM 1590 C CA . ASP A 1 194 ? 6.492 14.257 -15.644 1.00 93.94 194 ASP A CA 1
ATOM 1591 C C . ASP A 1 194 ? 5.118 13.806 -16.173 1.00 93.94 194 ASP A C 1
ATOM 1593 O O . ASP A 1 194 ? 4.532 12.856 -15.650 1.00 93.94 194 ASP A O 1
ATOM 1597 N N . GLU A 1 195 ? 4.599 14.480 -17.205 1.00 93.94 195 GLU A N 1
ATOM 1598 C CA . GLU A 1 195 ? 3.292 14.176 -17.805 1.00 93.94 195 GLU A CA 1
ATOM 1599 C C . GLU A 1 195 ? 3.163 12.707 -18.239 1.00 93.94 195 GLU A C 1
ATOM 1601 O O . GLU A 1 195 ? 2.120 12.103 -18.012 1.00 93.94 195 GLU A O 1
ATOM 1606 N N . ILE A 1 196 ? 4.227 12.096 -18.776 1.00 93.94 196 ILE A N 1
ATOM 1607 C CA . ILE A 1 196 ? 4.213 10.700 -19.245 1.00 93.94 196 ILE A CA 1
ATOM 1608 C C . ILE A 1 196 ? 4.116 9.737 -18.056 1.00 93.94 196 ILE A C 1
ATOM 1610 O O . ILE A 1 196 ? 3.319 8.794 -18.064 1.00 93.94 196 ILE A O 1
ATOM 1614 N N . CYS A 1 197 ? 4.915 9.967 -17.008 1.00 94.38 197 CYS A N 1
ATOM 1615 C CA . CYS A 1 197 ? 4.805 9.205 -15.763 1.00 94.38 197 CYS A CA 1
ATOM 1616 C C . CYS A 1 197 ? 3.404 9.352 -15.154 1.00 94.38 197 CYS A C 1
ATOM 1618 O O . CYS A 1 197 ? 2.810 8.359 -14.732 1.00 94.38 197 CYS A O 1
ATOM 1620 N N . CYS A 1 198 ? 2.858 10.568 -15.129 1.00 94.94 198 CYS A N 1
ATOM 1621 C CA . CYS A 1 198 ? 1.553 10.840 -14.543 1.00 94.94 198 CYS A CA 1
ATOM 1622 C C . CYS A 1 198 ? 0.402 10.240 -15.353 1.00 94.94 198 CYS A C 1
ATOM 1624 O O . CYS A 1 198 ? -0.488 9.638 -14.756 1.00 94.94 198 CYS A O 1
ATOM 1626 N N . GLU A 1 199 ? 0.459 10.276 -16.684 1.00 94.69 199 GLU A N 1
ATOM 1627 C CA . GLU A 1 199 ? -0.493 9.578 -17.551 1.00 94.69 199 GLU A CA 1
ATOM 1628 C C . GLU A 1 199 ? -0.499 8.076 -17.241 1.00 94.69 199 GLU A C 1
ATOM 1630 O O . GLU A 1 199 ? -1.550 7.509 -16.936 1.00 94.69 199 GLU A O 1
ATOM 1635 N N . LYS A 1 200 ? 0.681 7.444 -17.183 1.00 93.62 200 LYS A N 1
ATOM 1636 C CA . LYS A 1 200 ? 0.805 6.028 -16.806 1.00 93.62 200 LYS A CA 1
ATOM 1637 C C . LYS A 1 200 ? 0.220 5.751 -15.421 1.00 93.62 200 LYS A C 1
ATOM 1639 O O . LYS A 1 200 ? -0.532 4.795 -15.261 1.00 93.62 200 LYS A O 1
ATOM 1644 N N . LEU A 1 201 ? 0.571 6.550 -14.412 1.00 94.56 201 LEU A N 1
ATOM 1645 C CA . LEU A 1 201 ? 0.087 6.356 -13.042 1.00 94.56 201 LEU A CA 1
ATOM 1646 C C . LEU A 1 201 ? -1.416 6.650 -12.901 1.00 94.56 201 LEU A C 1
ATOM 1648 O O . LEU A 1 201 ? -2.032 6.162 -11.958 1.00 94.56 201 LEU A O 1
ATOM 1652 N N . SER A 1 202 ? -2.014 7.426 -13.807 1.00 93.81 202 SER A N 1
ATOM 1653 C CA . SER A 1 202 ? -3.451 7.719 -13.787 1.00 93.81 202 SER A CA 1
ATOM 1654 C C . SER A 1 202 ? -4.321 6.548 -14.264 1.00 93.81 202 SER A C 1
ATOM 1656 O O . SER A 1 202 ? -5.480 6.456 -13.862 1.00 93.81 202 SER A O 1
ATOM 1658 N N . ASP A 1 203 ? -3.772 5.627 -15.066 1.00 92.56 203 ASP A N 1
ATOM 1659 C CA . ASP A 1 203 ? -4.469 4.400 -15.464 1.00 92.56 203 ASP A CA 1
ATOM 1660 C C . ASP A 1 203 ? -4.589 3.444 -14.270 1.00 92.56 203 ASP A C 1
ATOM 1662 O O . ASP A 1 203 ? -3.599 2.901 -13.784 1.00 92.56 203 ASP A O 1
ATOM 1666 N N . GLU A 1 204 ? -5.815 3.192 -13.808 1.00 86.31 204 GLU A N 1
ATOM 1667 C CA . GLU A 1 204 ? -6.086 2.313 -12.665 1.00 86.31 204 GLU A CA 1
ATOM 1668 C C . GLU A 1 204 ? -5.594 0.870 -12.867 1.00 86.31 204 GLU A C 1
ATOM 1670 O O . GLU A 1 204 ? -5.354 0.169 -11.881 1.00 86.31 204 GLU A O 1
ATOM 1675 N N . ASN A 1 205 ? -5.417 0.429 -14.118 1.00 87.06 205 ASN A N 1
ATOM 1676 C CA . ASN A 1 205 ? -4.902 -0.902 -14.441 1.00 87.06 205 ASN A CA 1
ATOM 1677 C C . ASN A 1 205 ? -3.372 -0.979 -14.455 1.00 87.06 205 ASN A C 1
ATOM 1679 O O . ASN A 1 205 ? -2.808 -2.082 -14.495 1.00 87.06 205 ASN A O 1
ATOM 1683 N N . SER A 1 206 ? -2.694 0.167 -14.427 1.00 89.44 206 SER A N 1
ATOM 1684 C CA . SER A 1 206 ? -1.242 0.219 -14.406 1.00 89.44 206 SER A CA 1
ATOM 1685 C C . SER A 1 206 ? -0.696 -0.118 -13.018 1.00 89.44 206 SER A C 1
ATOM 1687 O O . SER A 1 206 ? -1.341 0.051 -11.977 1.00 89.44 206 SER A O 1
ATOM 1689 N N . SER A 1 207 ? 0.536 -0.623 -12.991 1.00 91.88 207 SER A N 1
ATOM 1690 C CA . SER A 1 207 ? 1.237 -0.858 -11.735 1.00 91.88 207 SER A CA 1
ATOM 1691 C C . SER A 1 207 ? 1.495 0.451 -11.008 1.00 91.88 207 SER A C 1
ATOM 1693 O O . SER A 1 207 ? 2.035 1.397 -11.580 1.00 91.88 207 SER A O 1
ATOM 1695 N N . PHE A 1 208 ? 1.220 0.436 -9.711 1.00 94.56 208 PHE A N 1
ATOM 1696 C CA . PHE A 1 208 ? 1.421 1.535 -8.783 1.00 94.56 208 PHE A CA 1
ATOM 1697 C C . PHE A 1 208 ? 0.553 2.766 -9.057 1.00 94.56 208 PHE A C 1
ATOM 1699 O O . PHE A 1 208 ? 0.879 3.847 -8.573 1.00 94.56 208 PHE A O 1
ATOM 1706 N N . SER A 1 209 ? -0.585 2.620 -9.740 1.00 94.31 209 SER A N 1
ATOM 1707 C CA . SER A 1 209 ? -1.518 3.725 -10.024 1.00 94.31 209 SER A CA 1
ATOM 1708 C C . SER A 1 209 ? -1.948 4.514 -8.776 1.00 94.31 209 SER A C 1
ATOM 1710 O O . SER A 1 209 ? -2.107 5.735 -8.793 1.00 94.31 209 SER A O 1
ATOM 1712 N N . TRP A 1 210 ? -2.012 3.855 -7.614 1.00 92.69 210 TRP A N 1
ATOM 1713 C CA . TRP A 1 210 ? -2.286 4.500 -6.324 1.00 92.69 210 TRP A CA 1
ATOM 1714 C C . TRP A 1 210 ? -1.263 5.582 -5.922 1.00 92.69 210 TRP A C 1
ATOM 1716 O O . TRP A 1 210 ? -1.572 6.412 -5.062 1.00 92.69 210 TRP A O 1
ATOM 1726 N N . ILE A 1 211 ? -0.065 5.583 -6.517 1.00 94.00 211 ILE A N 1
ATOM 1727 C CA . ILE A 1 211 ? 0.982 6.591 -6.310 1.00 94.00 211 ILE A CA 1
ATOM 1728 C C . ILE A 1 211 ? 0.629 7.923 -6.978 1.00 94.00 211 ILE A C 1
ATOM 1730 O O . ILE A 1 211 ? 1.087 8.958 -6.497 1.00 94.00 211 ILE A O 1
ATOM 1734 N N . HIS A 1 212 ? -0.209 7.930 -8.023 1.00 94.50 212 HIS A N 1
ATOM 1735 C CA . HIS A 1 212 ? -0.564 9.134 -8.786 1.00 94.50 212 HIS A CA 1
ATOM 1736 C C . HIS A 1 212 ? -0.916 10.320 -7.879 1.00 94.50 212 HIS A C 1
ATOM 1738 O O . HIS A 1 212 ? -0.392 11.419 -8.029 1.00 94.50 212 HIS A O 1
ATOM 1744 N N . ARG A 1 213 ? -1.731 10.073 -6.847 1.00 91.00 213 ARG A N 1
ATOM 1745 C CA . ARG A 1 213 ? -2.173 11.097 -5.887 1.00 91.00 213 ARG A CA 1
ATOM 1746 C C . ARG A 1 213 ? -1.051 11.686 -5.016 1.00 91.00 213 ARG A C 1
ATOM 1748 O O . ARG A 1 213 ? -1.247 12.733 -4.420 1.00 91.00 213 ARG A O 1
ATOM 1755 N N . TYR A 1 214 ? 0.097 11.030 -4.908 1.00 91.81 214 TYR A N 1
ATOM 1756 C CA . TYR A 1 214 ? 1.256 11.546 -4.176 1.00 91.81 214 TYR A CA 1
ATOM 1757 C C . TYR A 1 214 ? 2.228 12.280 -5.103 1.00 91.81 214 TYR A C 1
ATOM 1759 O O . TYR A 1 214 ? 2.814 13.284 -4.703 1.00 91.81 214 TYR A O 1
ATOM 1767 N N . ALA A 1 215 ? 2.413 11.764 -6.321 1.00 91.81 215 ALA A N 1
ATOM 1768 C CA . ALA A 1 215 ? 3.455 12.213 -7.241 1.00 91.81 215 ALA A CA 1
ATOM 1769 C C . ALA A 1 215 ? 3.003 13.315 -8.210 1.00 91.81 215 ALA A C 1
ATOM 1771 O O . ALA A 1 215 ? 3.805 14.170 -8.563 1.00 91.81 215 ALA A O 1
ATOM 1772 N N . CYS A 1 216 ? 1.732 13.305 -8.612 1.00 91.88 216 CYS A N 1
ATOM 1773 C CA . CYS A 1 216 ? 1.219 14.068 -9.753 1.00 91.88 216 CYS A CA 1
ATOM 1774 C C . CYS A 1 216 ? 0.220 15.161 -9.355 1.00 91.88 216 CYS A C 1
ATOM 1776 O O . CYS A 1 216 ? -0.633 15.537 -10.147 1.00 91.88 216 CYS A O 1
ATOM 1778 N N . THR A 1 217 ? 0.262 15.650 -8.111 1.00 80.06 217 THR A N 1
ATOM 1779 C CA . THR A 1 217 ? -0.644 16.731 -7.671 1.00 80.06 217 THR A CA 1
ATOM 1780 C C . THR A 1 217 ? -0.235 18.108 -8.182 1.00 80.06 217 THR A C 1
ATOM 1782 O O . THR A 1 217 ? -1.074 19.000 -8.218 1.00 80.06 217 THR A O 1
ATOM 1785 N N . ASP A 1 218 ? 1.046 18.270 -8.530 1.00 71.69 218 ASP A N 1
ATOM 1786 C CA . ASP A 1 218 ? 1.686 19.563 -8.805 1.00 71.69 218 ASP A CA 1
ATOM 1787 C C . ASP A 1 218 ? 2.326 19.614 -10.214 1.00 71.69 218 ASP A C 1
ATOM 1789 O O . ASP A 1 218 ? 3.117 20.515 -10.492 1.00 71.69 218 ASP A O 1
ATOM 1793 N N . ILE A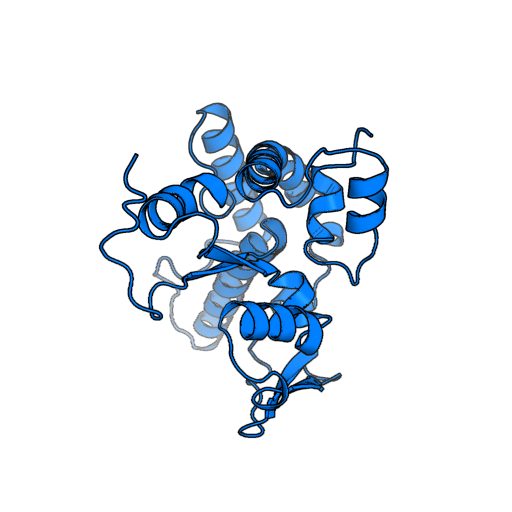 1 219 ? 2.033 18.616 -11.059 1.00 63.50 219 ILE A N 1
ATOM 1794 C CA . ILE A 1 219 ? 2.461 18.492 -12.466 1.00 63.50 219 ILE A CA 1
ATOM 1795 C C . ILE A 1 219 ? 1.280 18.897 -13.343 1.00 63.50 219 ILE A C 1
ATOM 1797 O O . ILE A 1 219 ? 1.497 19.719 -14.257 1.00 63.50 219 ILE A O 1
#

pLDDT: mean 88.12, std 9.74, range [45.81, 96.06]

Secondary structure (DSSP, 8-state):
----TTS--TT--EEEEE--HHHHHHHHHHHHHHHHHHHHHTT----STTS--S-HHHHHHHHHHHHHHHHHTT---GGG-HHHHHHHHHHHH-GGGEEEEETTHHHHSHHHHHHHHHHHTT--GGG-EEEEETTTTEEEEEESS-B---TTSSGGGSS-HHHHTHHHHHHHHHHHHHHHHHHHHHHTSSSS-SHHHHHHHHSTTSTTGGGHHHHSS--

Sequence (219 aa):
MFCDSKIRTKSDHSFKFIFSNLKRAYSQLNMKERRTETLKESGKPCRNKGCLLGTIEEAFERFTDKQQSNFDAGLPMGFADYANQIKPFVDIVCAENFHLVDGENLVQNPNYEWGKLLDFLEVEKDHFKFYKDEEKGFPCLDKPIKHCLNTAKGTSRKTDVRKEYANFTNIWDGLYKPTVLEMINFFKICDKIDEICCEKLSDENSSFSWIHRYACTDI

Foldseek 3Di:
DPPPPPDDDLPLAEEDEDEDPLLVVLVQLVQQDVVCVVCVVVVHHDDDPSHHDPDSVVVLVVLLVVLVVCLVVVHDSVSLQVLVVCVVSCSNSPLLRYYYQHPQLCFVPVLVSVQVVCVSSVHDSVQWDWDADPVLSGIFTPPPDGGDDDSVPPPSVVDPCCVVVVVSVVSVLVSSLVSLVVVCPSNVLDVDLDPVSLVQLCPSNHGNVVSNSSRPPPD

InterPro domains:
  IPR000863 Sulfotransferase domain [PF00685] (62-144)
  IPR027417 P-loop containing nucleoside triphosphate hydrolase [G3DSA:3.40.50.300] (21-191)
  IPR027417 P-loop containing nucleoside triphosphate hydrolase [SSF52540] (46-188)
  IPR037359 Heparan sulfate sulfotransferase [PTHR10605] (23-157)

Radius of gyration: 19.41 Å; chains: 1; bounding box: 51×45×47 Å

Organism: Oikopleura dioica (NCBI:txid34765)